Protein AF-A0A3B1A0M9-F1 (afdb_monomer)

Structure (mmCIF, N/CA/C/O backbone):
data_AF-A0A3B1A0M9-F1
#
_entry.id   AF-A0A3B1A0M9-F1
#
loop_
_atom_site.group_PDB
_atom_site.id
_atom_site.type_symbol
_atom_site.label_atom_id
_atom_site.label_alt_id
_atom_site.label_comp_id
_atom_site.label_asym_id
_atom_site.label_entity_id
_atom_site.label_seq_id
_atom_site.pdbx_PDB_ins_code
_atom_site.Cartn_x
_atom_site.Cartn_y
_atom_site.Cartn_z
_atom_site.occupancy
_atom_site.B_iso_or_equiv
_atom_site.auth_seq_id
_atom_site.auth_comp_id
_atom_site.auth_asym_id
_atom_site.auth_atom_id
_atom_site.pdbx_PDB_model_num
ATOM 1 N N . MET A 1 1 ? 58.267 12.397 -0.350 1.00 39.84 1 MET A N 1
ATOM 2 C CA . MET A 1 1 ? 59.331 11.452 0.033 1.00 39.84 1 MET A CA 1
ATOM 3 C C . MET A 1 1 ? 59.059 11.037 1.459 1.00 39.84 1 MET A C 1
ATOM 5 O O . MET A 1 1 ? 59.054 11.871 2.351 1.00 39.84 1 MET A O 1
ATOM 9 N N . ASP A 1 2 ? 58.687 9.774 1.583 1.00 40.41 2 ASP A N 1
ATOM 10 C CA . ASP A 1 2 ? 58.368 9.036 2.795 1.00 40.41 2 ASP A CA 1
ATOM 11 C C . ASP A 1 2 ? 59.663 8.649 3.533 1.00 40.41 2 ASP A C 1
ATOM 13 O O . ASP A 1 2 ? 60.697 8.478 2.884 1.00 40.41 2 ASP A O 1
ATOM 17 N N . THR A 1 3 ? 59.613 8.524 4.861 1.00 41.38 3 THR A N 1
ATOM 18 C CA . THR A 1 3 ? 60.294 7.464 5.635 1.00 41.38 3 THR A CA 1
ATOM 19 C C . THR A 1 3 ? 60.042 7.641 7.138 1.00 41.38 3 THR A C 1
ATOM 21 O O . THR A 1 3 ? 60.658 8.454 7.824 1.00 41.38 3 THR A O 1
ATOM 24 N N . GLN A 1 4 ? 59.155 6.798 7.667 1.00 45.78 4 GLN A N 1
ATOM 25 C CA . GLN A 1 4 ? 59.094 6.426 9.082 1.00 45.78 4 GLN A CA 1
ATOM 26 C C . GLN A 1 4 ? 60.351 5.668 9.525 1.00 45.78 4 GLN A C 1
ATOM 28 O O . GLN A 1 4 ? 60.873 4.892 8.727 1.00 45.78 4 GLN A O 1
ATOM 33 N N . ARG A 1 5 ? 60.709 5.718 10.823 1.00 42.09 5 ARG A N 1
ATOM 34 C CA . ARG A 1 5 ? 61.184 4.525 11.562 1.00 42.09 5 ARG A CA 1
ATOM 35 C C . ARG A 1 5 ? 60.763 4.521 13.036 1.00 42.09 5 ARG A C 1
ATOM 37 O O . ARG A 1 5 ? 61.104 5.400 13.819 1.00 42.09 5 ARG A O 1
ATOM 44 N N . ILE A 1 6 ? 60.037 3.458 13.367 1.00 42.12 6 ILE A N 1
ATOM 45 C CA . ILE A 1 6 ? 59.610 2.974 14.681 1.00 42.12 6 ILE A CA 1
ATOM 46 C C . ILE A 1 6 ? 60.769 2.179 15.301 1.00 42.12 6 ILE A C 1
ATOM 48 O O . ILE A 1 6 ? 61.313 1.304 14.635 1.00 42.12 6 ILE A O 1
ATOM 52 N N . ASN A 1 7 ? 61.087 2.401 16.581 1.00 42.03 7 ASN A N 1
ATOM 53 C CA . ASN A 1 7 ? 61.967 1.520 17.357 1.00 42.03 7 ASN A CA 1
ATOM 54 C C . ASN A 1 7 ? 61.219 0.953 18.576 1.00 42.03 7 ASN A C 1
ATOM 56 O O . ASN A 1 7 ? 60.963 1.654 19.551 1.00 42.03 7 ASN A O 1
ATOM 60 N N . LYS A 1 8 ? 60.913 -0.348 18.535 1.00 46.19 8 LYS A N 1
ATOM 61 C CA . LYS A 1 8 ? 60.728 -1.208 19.716 1.00 46.19 8 LYS A CA 1
ATOM 62 C C . LYS A 1 8 ? 61.671 -2.405 19.585 1.00 46.19 8 LYS A C 1
ATOM 64 O O . LYS A 1 8 ? 61.843 -2.906 18.476 1.00 46.19 8 LYS A O 1
ATOM 69 N N . PRO A 1 9 ? 62.139 -2.956 20.712 1.00 47.94 9 PRO A N 1
ATOM 70 C CA . PRO A 1 9 ? 62.160 -4.408 20.850 1.00 47.94 9 PRO A CA 1
ATOM 71 C C . PRO A 1 9 ? 61.520 -4.906 22.158 1.00 47.94 9 PRO A C 1
ATOM 73 O O . PRO A 1 9 ? 61.278 -4.165 23.107 1.00 47.94 9 PRO A O 1
ATOM 76 N N . LEU A 1 10 ? 61.182 -6.196 22.132 1.00 39.41 10 LEU A N 1
ATOM 77 C CA . LEU A 1 10 ? 60.268 -6.942 22.998 1.00 39.41 10 LEU A CA 1
ATOM 78 C C . LEU A 1 10 ? 60.958 -7.779 24.101 1.00 39.41 10 LEU A C 1
ATOM 80 O O . LEU A 1 10 ? 62.040 -8.308 23.890 1.00 39.41 10 LEU A O 1
ATOM 84 N N . LYS A 1 11 ? 60.149 -8.075 25.139 1.00 41.88 11 LYS A N 1
ATOM 85 C CA . LYS A 1 11 ? 60.000 -9.338 25.915 1.00 41.88 11 LYS A CA 1
ATOM 86 C C . LYS A 1 11 ? 61.043 -9.762 26.971 1.00 41.88 11 LYS A C 1
ATOM 88 O O . LYS A 1 11 ? 62.191 -10.046 26.670 1.00 41.88 11 LYS A O 1
ATOM 93 N N . GLY A 1 12 ? 60.521 -10.070 28.170 1.00 41.28 12 GLY A N 1
ATOM 94 C CA . GLY A 1 12 ? 61.124 -10.985 29.153 1.00 41.28 12 GLY A CA 1
ATOM 95 C C . GLY A 1 12 ? 60.330 -11.075 30.470 1.00 41.28 12 GLY A C 1
ATOM 96 O O . GLY A 1 12 ? 60.239 -10.109 31.208 1.00 41.28 12 GLY A O 1
ATOM 97 N N . ARG A 1 13 ? 59.726 -12.236 30.745 1.00 42.34 13 ARG A N 1
ATOM 98 C CA . ARG A 1 13 ? 58.816 -12.619 31.857 1.00 42.34 13 ARG A CA 1
ATOM 99 C C . ARG A 1 13 ? 59.615 -13.206 33.035 1.00 42.34 13 ARG A C 1
ATOM 101 O O . ARG A 1 13 ? 60.506 -13.965 32.698 1.00 42.34 13 ARG A O 1
ATOM 108 N N . LYS A 1 14 ? 59.246 -13.003 34.325 1.00 43.72 14 LYS A N 1
ATOM 109 C CA . LYS A 1 14 ? 59.148 -14.025 35.430 1.00 43.72 14 LYS A CA 1
ATOM 110 C C . LYS A 1 14 ? 58.528 -13.427 36.729 1.00 43.72 14 LYS A C 1
ATOM 112 O O . LYS A 1 14 ? 58.939 -12.362 37.153 1.00 43.72 14 LYS A O 1
ATOM 117 N N . ILE A 1 15 ? 57.370 -13.936 37.188 1.00 43.44 15 ILE A N 1
ATOM 118 C CA . ILE A 1 15 ? 57.081 -14.839 38.346 1.00 43.44 15 ILE A CA 1
ATOM 119 C C . ILE A 1 15 ? 56.925 -14.126 39.716 1.00 43.44 15 ILE A C 1
ATOM 121 O O . ILE A 1 15 ? 57.860 -13.530 40.232 1.00 43.44 15 ILE A O 1
ATOM 125 N N . LYS A 1 16 ? 55.720 -14.249 40.309 1.00 45.66 16 LYS A N 1
ATOM 126 C CA . LYS A 1 16 ? 55.336 -13.813 41.670 1.00 45.66 16 LYS A CA 1
ATOM 127 C C . LYS A 1 16 ? 56.058 -14.630 42.754 1.00 45.66 16 LYS A C 1
ATOM 129 O O . LYS A 1 16 ? 56.080 -15.853 42.667 1.00 45.66 16 LYS A O 1
ATOM 134 N N . LEU A 1 17 ? 56.498 -13.965 43.825 1.00 43.16 17 LEU A N 1
ATOM 135 C CA . LEU A 1 17 ? 56.884 -14.585 45.098 1.00 43.16 17 LEU A CA 1
ATOM 136 C C . LEU A 1 17 ? 55.985 -14.018 46.215 1.00 43.16 17 LEU A C 1
ATOM 138 O O . LEU A 1 17 ? 56.024 -12.821 46.492 1.00 43.16 17 LEU A O 1
ATOM 142 N N . MET A 1 18 ? 55.137 -14.857 46.816 1.00 45.62 18 MET A N 1
ATOM 143 C CA . MET A 1 18 ? 54.306 -14.503 47.978 1.00 45.62 18 MET A CA 1
ATOM 144 C C . MET A 1 18 ? 55.166 -14.430 49.250 1.00 45.62 18 MET A C 1
ATOM 146 O O . MET A 1 18 ? 56.006 -15.299 49.475 1.00 45.62 18 MET A O 1
ATOM 150 N N . LYS A 1 19 ? 54.920 -13.431 50.108 1.00 44.34 19 LYS A N 1
ATOM 151 C CA . LYS A 1 19 ? 55.386 -13.383 51.508 1.00 44.34 19 LYS A CA 1
ATOM 152 C C . LYS A 1 19 ? 54.171 -13.321 52.458 1.00 44.34 19 LYS A C 1
ATOM 154 O O . LYS A 1 19 ? 53.143 -12.783 52.051 1.00 44.34 19 LYS A O 1
ATOM 159 N N . PRO A 1 20 ? 54.258 -13.907 53.669 1.00 45.38 20 PRO A N 1
ATOM 160 C CA . PRO A 1 20 ? 53.099 -14.293 54.476 1.00 45.38 20 PRO A CA 1
ATOM 161 C C . PRO A 1 20 ? 52.553 -13.184 55.393 1.00 45.38 20 PRO A C 1
ATOM 163 O O . PRO A 1 20 ? 53.234 -12.217 55.722 1.00 45.38 20 PRO A O 1
ATOM 166 N N . LEU A 1 21 ? 51.306 -13.403 55.817 1.00 48.97 21 LEU A N 1
ATOM 167 C CA . LEU A 1 21 ? 50.444 -12.612 56.702 1.00 48.97 21 LEU A CA 1
ATOM 168 C C . LEU A 1 21 ? 50.944 -12.592 58.169 1.00 48.97 21 LEU A C 1
ATOM 170 O O . LEU A 1 21 ? 51.160 -13.665 58.731 1.00 48.97 21 LEU A O 1
ATOM 174 N N . ARG A 1 22 ? 51.062 -11.412 58.807 1.00 49.47 22 ARG A N 1
ATOM 175 C CA . ARG A 1 22 ? 51.160 -11.194 60.280 1.00 49.47 22 ARG A CA 1
ATOM 176 C C . ARG A 1 22 ? 50.592 -9.794 60.613 1.00 49.47 22 ARG A C 1
ATOM 178 O O . ARG A 1 22 ? 51.127 -8.812 60.120 1.00 49.47 22 ARG A O 1
ATOM 185 N N . SER A 1 23 ? 49.335 -9.688 61.063 1.00 42.22 23 SER A N 1
ATOM 186 C CA . SER A 1 23 ? 48.815 -9.594 62.453 1.00 42.22 23 SER A CA 1
ATOM 187 C C . SER A 1 23 ? 48.724 -8.159 63.026 1.00 42.22 23 SER A C 1
ATOM 189 O O . SER A 1 23 ? 49.743 -7.575 63.382 1.00 42.22 23 SER A O 1
ATOM 191 N N . LEU A 1 24 ? 47.478 -7.652 63.141 1.00 40.47 24 LEU A N 1
ATOM 192 C CA . LEU A 1 24 ? 46.978 -6.600 64.066 1.00 40.47 24 LEU A CA 1
ATOM 193 C C . LEU A 1 24 ? 47.636 -6.710 65.463 1.00 40.47 24 LEU A C 1
ATOM 195 O O . LEU A 1 24 ? 47.891 -7.854 65.846 1.00 40.47 24 LEU A O 1
ATOM 199 N N . PRO A 1 25 ? 47.804 -5.646 66.292 1.00 42.03 25 PRO A N 1
ATOM 200 C CA . PRO A 1 25 ? 46.995 -4.413 66.388 1.00 42.03 25 PRO A CA 1
ATOM 201 C C . PRO A 1 25 ? 47.832 -3.132 66.687 1.00 42.03 25 PRO A C 1
ATOM 203 O O . PRO A 1 25 ? 49.051 -3.190 66.688 1.00 42.03 25 PRO A O 1
ATOM 206 N N . GLN A 1 26 ? 47.162 -2.012 67.010 1.00 45.84 26 GLN A N 1
ATOM 207 C CA . GLN A 1 26 ? 47.662 -0.733 67.584 1.00 45.84 26 GLN A CA 1
ATOM 208 C C . GLN A 1 26 ? 47.511 0.493 66.673 1.00 45.84 26 GLN A C 1
ATOM 210 O O . GLN A 1 26 ? 48.478 1.114 66.259 1.00 45.84 26 GLN A O 1
ATOM 215 N N . PHE A 1 27 ? 46.263 0.895 66.440 1.00 38.09 27 PHE A N 1
ATOM 216 C CA . PHE A 1 27 ? 45.901 2.308 66.283 1.00 38.09 27 PHE A CA 1
ATOM 217 C C . PHE A 1 27 ? 44.457 2.453 66.775 1.00 38.09 27 PHE A C 1
ATOM 219 O O . PHE A 1 27 ? 43.506 2.445 66.003 1.00 38.09 27 PHE A O 1
ATOM 226 N N . LEU A 1 28 ? 44.283 2.440 68.099 1.00 38.34 28 LEU A N 1
ATOM 227 C CA . LEU A 1 28 ? 42.969 2.514 68.738 1.00 38.34 28 LEU A CA 1
ATOM 228 C C . LEU A 1 28 ? 43.023 3.372 70.002 1.00 38.34 28 LEU A C 1
ATOM 230 O O . LEU A 1 28 ? 42.720 2.891 71.079 1.00 38.34 28 LEU A O 1
ATOM 234 N N . THR A 1 29 ? 43.417 4.637 69.878 1.00 43.91 29 THR A N 1
ATOM 235 C CA . THR A 1 29 ? 43.184 5.661 70.913 1.00 43.91 29 THR A CA 1
ATOM 236 C C . THR A 1 29 ? 43.268 7.038 70.263 1.00 43.91 29 THR A C 1
ATOM 238 O O . THR A 1 29 ? 44.347 7.614 70.149 1.00 43.91 29 THR A O 1
ATOM 241 N N . GLY A 1 30 ? 42.138 7.547 69.778 1.00 39.53 30 GLY A N 1
ATOM 242 C CA . GLY A 1 30 ? 42.087 8.883 69.180 1.00 39.53 30 GLY A CA 1
ATOM 243 C C . GLY A 1 30 ? 40.851 9.155 68.333 1.00 39.53 30 GLY A C 1
ATOM 244 O O . GLY A 1 30 ? 40.957 9.844 67.329 1.00 39.53 30 GLY A O 1
ATOM 245 N N . PHE A 1 31 ? 39.694 8.582 68.674 1.00 44.66 31 PHE A N 1
ATOM 246 C CA . PHE A 1 31 ? 38.436 8.941 68.018 1.00 44.66 31 PHE A CA 1
ATOM 247 C C . PHE A 1 31 ? 37.254 8.712 68.961 1.00 44.66 31 PHE A C 1
ATOM 249 O O . PHE A 1 31 ? 36.471 7.781 68.814 1.00 44.66 31 PHE A O 1
ATOM 256 N N . ALA A 1 32 ? 37.169 9.544 69.994 1.00 39.78 32 ALA A N 1
ATOM 257 C CA . ALA A 1 32 ? 35.980 9.646 70.824 1.00 39.78 32 ALA A CA 1
ATOM 258 C C . ALA A 1 32 ? 35.872 11.075 71.353 1.00 39.78 32 ALA A C 1
ATOM 260 O O . ALA A 1 32 ? 36.369 11.361 72.435 1.00 39.78 32 ALA A O 1
ATOM 261 N N . PHE A 1 33 ? 35.248 11.969 70.580 1.00 40.59 33 PHE A N 1
ATOM 262 C CA . PHE A 1 33 ? 34.427 13.044 71.139 1.00 40.59 33 PHE A CA 1
ATOM 263 C C . PHE A 1 33 ? 33.515 13.654 70.057 1.00 40.59 33 PHE A C 1
ATOM 265 O O . PHE A 1 33 ? 33.994 14.158 69.047 1.00 40.59 33 PHE A O 1
ATOM 272 N N . ALA A 1 34 ? 32.204 13.601 70.316 1.00 44.84 34 ALA A N 1
ATOM 273 C CA . ALA A 1 34 ? 31.115 14.347 69.675 1.00 44.84 34 ALA A CA 1
ATOM 274 C C . ALA A 1 34 ? 30.762 14.040 68.199 1.00 44.84 34 ALA A C 1
ATOM 276 O O . ALA A 1 34 ? 30.876 14.896 67.326 1.00 44.84 34 ALA A O 1
ATOM 277 N N . VAL A 1 35 ? 30.175 12.863 67.936 1.00 46.56 35 VAL A N 1
ATOM 278 C CA . VAL A 1 35 ? 29.178 12.749 66.853 1.00 46.56 35 VAL A CA 1
ATOM 279 C C . VAL A 1 35 ? 27.885 13.360 67.387 1.00 46.56 35 VAL A C 1
ATOM 281 O O . VAL A 1 35 ? 27.137 12.727 68.131 1.00 46.56 35 VAL A O 1
ATOM 284 N N . SER A 1 36 ? 27.661 14.632 67.073 1.00 50.16 36 SER A N 1
ATOM 285 C CA . SER A 1 36 ? 26.367 15.277 67.240 1.00 50.16 36 SER A CA 1
ATOM 286 C C . SER A 1 36 ? 25.335 14.521 66.400 1.00 50.16 36 SER A C 1
ATOM 288 O O . SER A 1 36 ? 25.430 14.448 65.177 1.00 50.16 36 SER A O 1
ATOM 290 N N . PHE A 1 37 ? 24.341 13.941 67.074 1.00 49.94 37 PHE A N 1
ATOM 291 C CA . PHE A 1 37 ? 23.105 13.467 66.459 1.00 49.94 37 PHE A CA 1
ATOM 292 C C . PHE A 1 37 ? 22.345 14.682 65.910 1.00 49.94 37 PHE A C 1
ATOM 294 O O . PHE A 1 37 ? 21.469 15.241 66.565 1.00 49.94 37 PHE A O 1
ATOM 301 N N . TRP A 1 38 ? 22.708 15.117 64.707 1.00 45.16 38 TRP A N 1
ATOM 302 C CA . TRP A 1 38 ? 21.814 15.905 63.874 1.00 45.16 38 TRP A CA 1
ATOM 303 C C . TRP A 1 38 ? 20.845 14.903 63.245 1.00 45.16 38 TRP A C 1
ATOM 305 O O . TRP A 1 38 ? 21.305 14.014 62.522 1.00 45.16 38 TRP A O 1
ATOM 315 N N . PRO A 1 39 ? 19.529 14.958 63.509 1.00 51.66 39 PRO A N 1
ATOM 316 C CA . PRO A 1 39 ? 18.613 14.167 62.712 1.00 51.66 39 PRO A CA 1
ATOM 317 C C . PRO A 1 39 ? 18.746 14.670 61.275 1.00 51.66 39 PRO A C 1
ATOM 319 O O . PRO A 1 39 ? 18.489 15.842 60.992 1.00 51.66 39 PRO A O 1
ATOM 322 N N . ALA A 1 40 ? 19.195 13.799 60.373 1.00 54.31 40 ALA A N 1
ATOM 323 C CA . ALA A 1 40 ? 19.023 14.031 58.953 1.00 54.31 40 ALA A CA 1
ATOM 324 C C . ALA A 1 40 ? 17.514 14.175 58.732 1.00 54.31 40 ALA A C 1
ATOM 326 O O . ALA A 1 40 ? 16.763 13.215 58.905 1.00 54.31 40 ALA A O 1
ATOM 327 N N . ALA A 1 41 ? 17.056 15.388 58.431 1.00 55.94 41 ALA A N 1
ATOM 328 C CA . ALA A 1 41 ? 15.710 15.580 57.934 1.00 55.94 41 ALA A CA 1
ATOM 329 C C . ALA A 1 41 ? 15.653 14.858 56.586 1.00 55.94 41 ALA A C 1
ATOM 331 O O . ALA A 1 41 ? 16.164 15.351 55.582 1.00 55.94 41 ALA A O 1
ATOM 332 N N . PHE A 1 42 ? 15.099 13.648 56.575 1.00 55.03 42 PHE A N 1
ATOM 333 C CA . PHE A 1 42 ? 14.686 13.023 55.333 1.00 55.03 42 PHE A CA 1
ATOM 334 C C . PHE A 1 42 ? 13.642 13.957 54.725 1.00 55.03 42 PHE A C 1
ATOM 336 O O . PHE A 1 42 ? 12.590 14.182 55.324 1.00 55.03 42 PHE A O 1
ATOM 343 N N . ALA A 1 43 ? 13.942 14.542 53.566 1.00 60.66 43 ALA A N 1
ATOM 344 C CA . ALA A 1 43 ? 12.889 15.121 52.750 1.00 60.66 43 ALA A CA 1
ATOM 345 C C . ALA A 1 43 ? 11.856 14.013 52.513 1.00 60.66 43 ALA A C 1
ATOM 347 O O . ALA A 1 43 ? 12.228 12.895 52.139 1.00 60.66 43 ALA A O 1
ATOM 348 N N . ALA A 1 44 ? 10.583 14.296 52.793 1.00 64.06 44 ALA A N 1
ATOM 349 C CA . ALA A 1 44 ? 9.513 13.379 52.435 1.00 64.06 44 ALA A CA 1
ATOM 350 C C . ALA A 1 44 ? 9.635 13.051 50.932 1.00 64.06 44 ALA A C 1
ATOM 352 O O . ALA A 1 44 ? 9.986 13.943 50.152 1.00 64.06 44 ALA A O 1
ATOM 353 N N . PRO A 1 45 ? 9.412 11.795 50.508 1.00 61.91 45 PRO A N 1
ATOM 354 C CA . PRO A 1 45 ? 9.429 11.471 49.090 1.00 61.91 45 PRO A CA 1
ATOM 355 C C . PRO A 1 45 ? 8.371 12.323 48.391 1.00 61.91 45 PRO A C 1
ATOM 357 O O . PRO A 1 45 ? 7.236 12.383 48.864 1.00 61.91 45 PRO A O 1
ATOM 360 N N . ALA A 1 46 ? 8.744 12.974 47.286 1.00 59.94 46 ALA A N 1
ATOM 361 C CA . ALA A 1 46 ? 7.774 13.675 46.459 1.00 59.94 46 ALA A CA 1
ATOM 362 C C . ALA A 1 46 ? 6.698 12.668 46.044 1.00 59.94 46 ALA A C 1
ATOM 364 O O . ALA A 1 46 ? 6.992 11.625 45.451 1.00 59.94 46 ALA A O 1
ATOM 365 N N . THR A 1 47 ? 5.463 12.947 46.426 1.00 59.75 47 THR A N 1
ATOM 366 C CA . THR A 1 47 ? 4.320 12.112 46.078 1.00 59.75 47 THR A CA 1
ATOM 367 C C . THR A 1 47 ? 3.737 12.608 44.764 1.00 59.75 47 THR A C 1
ATOM 369 O O . THR A 1 47 ? 3.953 13.746 44.353 1.00 59.75 47 THR A O 1
ATOM 372 N N . THR A 1 48 ? 2.954 11.780 44.078 1.00 57.34 48 THR A N 1
ATOM 373 C CA . THR A 1 48 ? 2.231 12.204 42.869 1.00 57.34 48 THR A CA 1
ATOM 374 C C . THR A 1 48 ? 1.312 13.410 43.107 1.00 57.34 48 THR A C 1
ATOM 376 O O . THR A 1 48 ? 0.950 14.065 42.135 1.00 57.34 48 THR A O 1
ATOM 379 N N . ALA A 1 49 ? 0.979 13.739 44.364 1.00 60.19 49 ALA A N 1
ATOM 380 C CA . ALA A 1 49 ? 0.256 14.951 44.747 1.00 60.19 49 ALA A CA 1
ATOM 381 C C . ALA A 1 49 ? 1.092 16.240 44.597 1.00 60.19 49 ALA A C 1
ATOM 383 O O . ALA A 1 49 ? 0.525 17.290 44.312 1.00 60.19 49 ALA A O 1
ATOM 384 N N . ASP A 1 50 ? 2.425 16.164 44.692 1.00 57.62 50 ASP A N 1
ATOM 385 C CA . ASP A 1 50 ? 3.324 17.327 44.586 1.00 57.62 50 ASP A CA 1
ATOM 386 C C . ASP A 1 50 ? 3.509 17.815 43.132 1.00 57.62 50 ASP A C 1
ATOM 388 O O . ASP A 1 50 ? 4.081 18.878 42.892 1.00 57.62 50 ASP A O 1
ATOM 392 N N . TYR A 1 51 ? 2.995 17.057 42.152 1.00 52.03 51 TYR A N 1
ATOM 393 C CA . TYR A 1 51 ? 3.066 17.360 40.716 1.00 52.03 51 TYR A CA 1
ATOM 394 C C . TYR A 1 51 ? 1.695 17.529 40.046 1.00 52.03 51 TYR A C 1
ATOM 396 O O . TYR A 1 51 ? 1.616 17.615 38.818 1.00 52.03 51 TYR A O 1
ATOM 404 N N . GLN A 1 52 ? 0.601 17.602 40.810 1.00 59.19 52 GLN A N 1
ATOM 405 C CA . GLN A 1 52 ? -0.709 17.890 40.228 1.00 59.19 52 GLN A CA 1
ATOM 406 C C . GLN A 1 52 ? -0.904 19.396 40.071 1.00 59.19 52 GLN A C 1
ATOM 408 O O . GLN A 1 52 ? -1.468 20.075 40.923 1.00 59.19 52 GLN A O 1
ATOM 413 N N . ALA A 1 53 ? -0.476 19.924 38.925 1.00 63.19 53 ALA A N 1
ATOM 414 C CA . ALA A 1 53 ? -0.929 21.221 38.437 1.00 63.19 53 ALA A CA 1
ATOM 415 C C . ALA A 1 53 ? -2.387 21.111 37.943 1.00 63.19 53 ALA A C 1
ATOM 417 O O . ALA A 1 53 ? -2.664 21.254 36.754 1.00 63.19 53 ALA A O 1
ATOM 418 N N . VAL A 1 54 ? -3.324 20.807 38.846 1.00 59.84 54 VAL A N 1
ATOM 419 C CA . VAL A 1 54 ? -4.763 20.845 38.562 1.00 59.84 54 VAL A CA 1
ATOM 420 C C . VAL A 1 54 ? -5.350 22.036 39.323 1.00 59.84 54 VAL A C 1
ATOM 422 O O . VAL A 1 54 ? -5.312 22.050 40.553 1.00 59.84 54 VAL A O 1
ATOM 425 N N . PRO A 1 55 ? -5.846 23.075 38.626 1.00 66.06 55 PRO A N 1
ATOM 426 C CA . PRO A 1 55 ? -6.437 24.239 39.272 1.00 66.06 55 PRO A CA 1
ATOM 427 C C . PRO A 1 55 ? -7.621 23.837 40.171 1.00 66.06 55 PRO A C 1
ATOM 429 O O . PRO A 1 55 ? -8.471 23.065 39.725 1.00 66.06 55 PRO A O 1
ATOM 432 N N . PRO A 1 56 ? -7.752 24.408 41.383 1.00 59.44 56 PRO A N 1
ATOM 433 C CA . PRO A 1 56 ? -8.732 24.002 42.405 1.00 59.44 56 PRO A CA 1
ATOM 434 C C . PRO A 1 56 ? -10.209 24.282 42.055 1.00 59.44 56 PRO A C 1
ATOM 436 O O . PRO 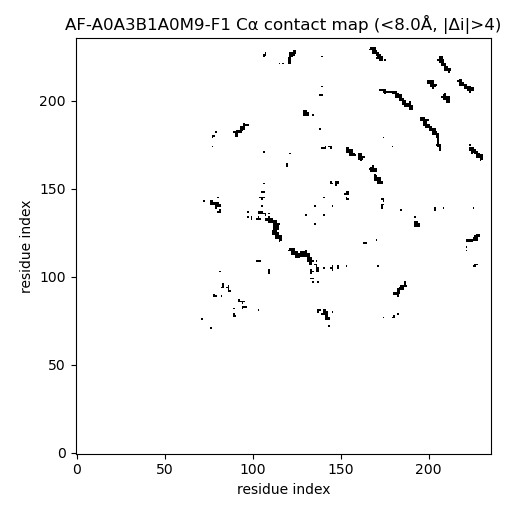A 1 56 ? -11.088 24.094 42.891 1.00 59.44 56 PRO A O 1
ATOM 439 N N . PHE A 1 57 ? -10.498 24.735 40.831 1.00 64.12 57 PHE A N 1
ATOM 440 C CA . PHE A 1 57 ? -11.851 24.979 40.309 1.00 64.12 57 PHE A CA 1
ATOM 441 C C . PHE A 1 57 ? -12.291 23.930 39.287 1.00 64.12 57 PHE A C 1
ATOM 443 O O . PHE A 1 57 ? -13.446 23.934 38.863 1.00 64.12 57 PHE A O 1
ATOM 450 N N . VAL A 1 58 ? -11.385 23.043 38.870 1.00 60.44 58 VAL A N 1
ATOM 451 C CA . VAL A 1 58 ? -11.785 21.845 38.145 1.00 60.44 58 VAL A CA 1
ATOM 452 C C . VAL A 1 58 ? -12.375 20.928 39.206 1.00 60.44 58 VAL A C 1
ATOM 454 O O . VAL A 1 58 ? -11.644 20.220 39.894 1.00 60.44 58 VAL A O 1
ATOM 457 N N . ALA A 1 59 ? -13.696 21.000 39.396 1.00 59.91 59 ALA A N 1
ATOM 458 C CA . ALA A 1 59 ? -14.429 19.921 40.045 1.00 59.91 59 ALA A CA 1
ATOM 459 C C . ALA A 1 59 ? -13.892 18.608 39.467 1.00 59.91 59 ALA A C 1
ATOM 461 O O . ALA A 1 59 ? -13.706 18.541 38.249 1.00 59.91 59 ALA A O 1
ATOM 462 N N . GLU A 1 60 ? -13.589 17.612 40.308 1.00 58.25 60 GLU A N 1
ATOM 463 C CA . GLU A 1 60 ? -13.270 16.259 39.841 1.00 58.25 60 GLU A CA 1
ATOM 464 C C . GLU A 1 60 ? -14.243 15.950 38.707 1.00 58.25 60 GLU A C 1
ATOM 466 O O . GLU A 1 60 ? -15.452 15.966 38.944 1.00 58.25 60 GLU A O 1
ATOM 471 N N . ASN A 1 61 ? -13.745 15.854 37.468 1.00 56.78 61 ASN A N 1
ATOM 472 C CA . ASN A 1 61 ? -14.576 15.798 36.269 1.00 56.78 61 ASN A CA 1
ATOM 473 C C . ASN A 1 61 ? -15.403 14.503 36.311 1.00 56.78 61 ASN A C 1
ATOM 475 O O . ASN A 1 61 ? -15.055 13.503 35.691 1.00 56.78 61 ASN A O 1
ATOM 479 N N . SER A 1 62 ? -16.501 14.512 37.062 1.00 57.75 62 SER A N 1
ATOM 480 C CA . SER A 1 62 ? -17.478 13.441 37.157 1.00 57.75 62 SER A CA 1
ATOM 481 C C . SER A 1 62 ? -18.518 13.696 36.077 1.00 57.75 62 SER A C 1
ATOM 483 O O . SER A 1 62 ? -19.651 14.111 36.308 1.00 57.75 62 SER A O 1
ATOM 485 N N . GLY A 1 63 ? -18.061 13.527 34.843 1.00 66.94 63 GLY A N 1
ATOM 486 C CA . GLY A 1 63 ? -18.860 13.575 33.633 1.00 66.94 63 GLY A CA 1
ATOM 487 C C . GLY A 1 63 ? -18.245 12.612 32.632 1.00 66.94 63 GLY A C 1
ATOM 488 O O . GLY A 1 63 ? -17.024 12.558 32.491 1.00 66.94 63 GLY A O 1
ATOM 489 N N . LYS A 1 64 ? -19.074 11.813 31.950 1.00 74.69 64 LYS A N 1
ATOM 490 C CA . LYS A 1 64 ? -18.583 10.950 30.869 1.00 74.69 64 LYS A CA 1
ATOM 491 C C . LYS A 1 64 ? -17.907 11.844 29.817 1.00 74.69 64 LYS A C 1
ATOM 493 O O . LYS A 1 64 ? -18.531 12.823 29.401 1.00 74.69 64 LYS A O 1
ATOM 498 N N . PRO A 1 65 ? -16.667 11.552 29.392 1.00 76.06 65 PRO A N 1
ATOM 499 C CA . PRO A 1 65 ? -16.028 12.330 28.342 1.00 76.06 65 PRO A CA 1
ATOM 500 C C . PRO A 1 65 ? -16.834 12.195 27.045 1.00 76.06 65 PRO A C 1
ATOM 502 O O . PRO A 1 65 ? -17.172 11.087 26.632 1.00 76.06 65 PRO A O 1
ATOM 505 N N . ASN A 1 66 ? -17.127 13.323 26.399 1.00 82.50 66 ASN A N 1
ATOM 506 C CA . ASN A 1 66 ? -17.725 13.360 25.067 1.00 82.50 66 ASN A CA 1
ATOM 507 C C . ASN A 1 66 ? -16.620 13.635 24.047 1.00 82.50 66 ASN A C 1
ATOM 509 O O . ASN A 1 66 ? -15.998 14.696 24.078 1.00 82.50 66 ASN A O 1
ATOM 513 N N . VAL A 1 67 ? -16.381 12.685 23.143 1.00 85.44 67 VAL A N 1
ATOM 514 C CA . VAL A 1 67 ? -15.396 12.820 22.063 1.00 85.44 67 VAL A CA 1
ATOM 515 C C . VAL A 1 67 ? -16.139 12.994 20.743 1.00 85.44 67 VAL A C 1
ATOM 517 O O . VAL A 1 67 ? -16.963 12.159 20.380 1.00 85.44 67 VAL A O 1
ATOM 520 N N . ILE A 1 68 ? -15.837 14.072 20.018 1.00 90.69 68 ILE A N 1
ATOM 521 C CA . ILE A 1 68 ? -16.284 14.283 18.637 1.00 90.69 68 ILE A CA 1
ATOM 522 C C . ILE A 1 68 ? -15.054 14.202 17.740 1.00 90.69 68 ILE A C 1
ATOM 524 O O . ILE A 1 68 ? -14.070 14.903 17.967 1.00 90.69 68 ILE A O 1
ATOM 528 N N . ILE A 1 69 ? -15.127 13.357 16.715 1.00 89.06 69 ILE A N 1
ATOM 529 C CA . ILE A 1 69 ? -14.091 13.231 15.690 1.00 89.06 69 ILE A CA 1
ATOM 530 C C . ILE A 1 69 ? -14.613 13.906 14.423 1.00 89.06 69 ILE A C 1
ATOM 532 O O . ILE A 1 69 ? -15.610 13.470 13.850 1.00 89.06 69 ILE A O 1
ATOM 536 N N . ALA A 1 70 ? -13.936 14.968 13.990 1.00 91.56 70 ALA A N 1
ATOM 537 C CA . ALA A 1 70 ? -14.137 15.569 12.677 1.00 91.56 70 ALA A CA 1
ATOM 538 C C . ALA A 1 70 ? -13.046 15.055 11.730 1.00 91.56 70 ALA A C 1
ATOM 540 O O . ALA A 1 70 ? -11.862 15.123 12.060 1.00 91.56 70 ALA A O 1
ATOM 541 N N . LEU A 1 71 ? -13.441 14.525 10.572 1.00 90.25 71 LEU A N 1
ATOM 542 C CA . LEU A 1 71 ? -12.543 13.872 9.623 1.00 90.25 71 LEU A CA 1
ATOM 543 C C . LEU A 1 71 ? -12.715 14.468 8.226 1.00 90.25 71 LEU A C 1
ATOM 545 O O . LEU A 1 71 ? -13.841 14.647 7.761 1.00 90.25 71 LEU A O 1
ATOM 549 N N . ASP A 1 72 ? -11.595 14.761 7.563 1.00 90.25 72 ASP A N 1
ATOM 550 C CA . ASP A 1 72 ? -11.604 15.170 6.161 1.00 90.25 72 ASP A CA 1
ATOM 551 C C . ASP A 1 72 ? -11.917 13.967 5.259 1.00 90.25 72 ASP A C 1
ATOM 553 O O . ASP A 1 72 ? -11.314 12.905 5.392 1.00 90.25 72 ASP A O 1
ATOM 557 N N . ILE A 1 73 ? -12.851 14.150 4.328 1.00 87.56 73 ILE A N 1
ATOM 558 C CA . ILE A 1 73 ? -13.245 13.169 3.304 1.00 87.56 73 ILE A CA 1
ATOM 559 C C . ILE A 1 73 ? -13.019 13.704 1.882 1.00 87.56 73 ILE A C 1
ATOM 561 O O . ILE A 1 73 ? -13.554 13.167 0.910 1.00 87.56 73 ILE A O 1
ATOM 565 N N . SER A 1 74 ? -12.261 14.796 1.747 1.00 89.06 74 SER A N 1
ATOM 566 C CA . SER A 1 74 ? -11.946 15.414 0.463 1.00 89.06 74 SER A CA 1
ATOM 567 C C . SER A 1 74 ? -11.118 14.493 -0.439 1.00 89.06 74 SER A C 1
ATOM 569 O O . SER A 1 74 ? -10.495 13.524 -0.001 1.00 89.06 74 SER A O 1
ATOM 571 N N . GLY A 1 75 ? -11.035 14.834 -1.730 1.00 85.50 75 GLY A N 1
ATOM 572 C CA . GLY A 1 75 ? -10.216 14.086 -2.690 1.00 85.50 75 GLY A CA 1
ATOM 573 C C . GLY A 1 75 ? -8.739 13.969 -2.287 1.00 85.50 75 GLY A C 1
ATOM 574 O O . GLY A 1 75 ? -8.086 13.004 -2.666 1.00 85.50 75 GLY A O 1
ATOM 575 N N . SER A 1 76 ? -8.210 14.885 -1.470 1.00 86.56 76 SER A N 1
ATOM 576 C CA . SER A 1 76 ? -6.821 14.803 -1.001 1.00 86.56 76 SER A CA 1
ATOM 577 C C . SER A 1 76 ? -6.548 13.569 -0.128 1.00 86.56 76 SER A C 1
ATOM 579 O O . SER A 1 76 ? -5.419 13.080 -0.087 1.00 86.56 76 SER A O 1
ATOM 581 N N . MET A 1 77 ? -7.583 13.009 0.507 1.00 89.50 77 MET A N 1
ATOM 582 C CA . MET A 1 77 ? -7.496 11.779 1.298 1.00 89.50 77 MET A CA 1
ATOM 583 C C . MET A 1 77 ? -7.397 10.514 0.439 1.00 89.50 77 MET A C 1
ATOM 585 O O . MET A 1 77 ? -6.949 9.473 0.919 1.00 89.50 77 MET A O 1
ATOM 589 N N . LYS A 1 78 ? -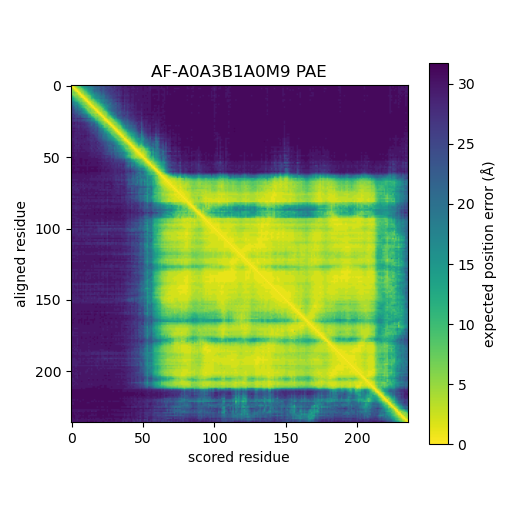7.742 10.617 -0.847 1.00 86.62 78 LYS A N 1
ATOM 590 C CA . LYS A 1 78 ? -7.558 9.558 -1.846 1.00 86.62 78 LYS A CA 1
ATOM 591 C C . LYS A 1 78 ? -6.136 9.518 -2.424 1.00 86.62 78 LYS A C 1
ATOM 593 O O . LYS A 1 78 ? -5.816 8.647 -3.223 1.00 86.62 78 LYS A O 1
ATOM 598 N N . ALA A 1 79 ? -5.275 10.462 -2.042 1.00 86.25 79 ALA A N 1
ATOM 599 C CA . ALA A 1 79 ? -3.873 10.456 -2.439 1.00 86.25 79 ALA A CA 1
ATOM 600 C C . ALA A 1 79 ? -3.104 9.300 -1.781 1.00 86.25 79 ALA A C 1
ATOM 602 O O . ALA A 1 79 ? -3.456 8.835 -0.690 1.00 86.25 79 ALA A O 1
ATOM 603 N N . VAL A 1 80 ? -1.992 8.916 -2.408 1.00 88.44 80 VAL A N 1
ATOM 604 C CA . VAL A 1 80 ? -1.013 7.985 -1.834 1.00 88.44 80 VAL A CA 1
ATOM 605 C C . VAL A 1 80 ? -0.574 8.431 -0.429 1.00 88.44 80 VAL A C 1
ATOM 607 O O . VAL A 1 80 ? -0.326 9.619 -0.183 1.00 88.44 80 VAL A O 1
ATOM 610 N N . ALA A 1 81 ? -0.497 7.484 0.511 1.00 91.38 81 ALA A N 1
ATOM 611 C CA . ALA A 1 81 ? -0.051 7.750 1.881 1.00 91.38 81 ALA A CA 1
ATOM 612 C C . ALA A 1 81 ? 1.444 8.090 1.917 1.00 91.38 81 ALA A C 1
ATOM 614 O O . ALA A 1 81 ? 1.857 9.076 2.528 1.00 91.38 81 ALA A O 1
ATOM 615 N N . TYR A 1 82 ? 2.239 7.301 1.195 1.00 91.75 82 TYR A N 1
ATOM 616 C CA . TYR A 1 82 ? 3.691 7.416 1.130 1.00 91.75 82 TYR A CA 1
ATOM 617 C C . TYR A 1 82 ? 4.113 8.025 -0.194 1.00 91.75 82 TYR A C 1
ATOM 619 O O . TYR A 1 82 ? 4.266 7.335 -1.203 1.00 91.75 82 TYR A O 1
ATOM 627 N N . ARG A 1 83 ? 4.222 9.350 -0.193 1.00 85.81 83 ARG A N 1
ATOM 628 C CA . ARG A 1 83 ? 4.513 10.141 -1.381 1.00 85.81 83 ARG A CA 1
ATOM 629 C C . ARG A 1 83 ? 6.007 10.447 -1.466 1.00 85.81 83 ARG A C 1
ATOM 631 O O . ARG A 1 83 ? 6.534 11.115 -0.581 1.00 85.81 83 ARG A O 1
ATOM 638 N N . ASP A 1 84 ? 6.607 10.109 -2.600 1.00 85.00 84 ASP A N 1
ATOM 639 C CA . ASP A 1 84 ? 7.869 10.708 -3.029 1.00 85.00 84 ASP A CA 1
ATOM 640 C C . ASP A 1 84 ? 7.677 12.200 -3.360 1.00 85.00 84 ASP A C 1
ATOM 642 O O . ASP A 1 84 ? 6.798 12.590 -4.143 1.00 85.00 84 ASP A O 1
ATOM 646 N N . THR A 1 85 ? 8.512 13.053 -2.771 1.00 75.75 85 THR A N 1
ATOM 647 C CA . THR A 1 85 ? 8.544 14.484 -3.085 1.00 75.75 85 THR A CA 1
ATOM 648 C C . THR A 1 85 ? 9.006 14.758 -4.519 1.00 75.75 85 THR A C 1
ATOM 650 O O . THR A 1 85 ? 8.583 15.762 -5.091 1.00 75.75 85 THR A O 1
ATOM 653 N N . GLY A 1 86 ? 9.820 13.871 -5.107 1.00 74.44 86 GLY A N 1
ATOM 654 C CA . GLY A 1 86 ? 10.348 13.970 -6.472 1.00 74.44 86 GLY A CA 1
ATOM 655 C C . GLY A 1 86 ? 9.324 13.684 -7.576 1.00 74.44 86 GLY A C 1
ATOM 656 O O . GLY A 1 86 ? 9.381 14.307 -8.633 1.00 74.44 86 GLY A O 1
ATOM 657 N N . ALA A 1 87 ? 8.322 12.843 -7.311 1.00 74.81 87 ALA A N 1
ATOM 658 C CA . ALA A 1 87 ? 7.310 12.394 -8.276 1.00 74.81 87 ALA A CA 1
ATOM 659 C C . ALA A 1 87 ? 6.429 13.495 -8.914 1.00 74.81 87 ALA A C 1
ATOM 661 O O . ALA A 1 87 ? 5.684 13.227 -9.859 1.00 74.81 87 ALA A O 1
ATOM 662 N N . GLY A 1 88 ? 6.463 14.731 -8.398 1.00 65.81 88 GLY A N 1
ATOM 663 C CA . GLY A 1 88 ? 5.775 15.904 -8.961 1.00 65.81 88 GLY A CA 1
ATOM 664 C C . GLY A 1 88 ? 4.249 15.924 -8.780 1.00 65.81 88 GLY A C 1
ATOM 665 O O . GLY A 1 88 ? 3.713 16.875 -8.212 1.00 65.81 88 GLY A O 1
ATOM 666 N N . SER A 1 89 ? 3.544 14.868 -9.192 1.00 71.06 89 SER A N 1
ATOM 667 C CA . SER A 1 89 ? 2.089 14.713 -9.070 1.00 71.06 89 SER A CA 1
ATOM 668 C C . SER A 1 89 ? 1.725 13.628 -8.061 1.00 71.06 89 SER A C 1
ATOM 670 O O . SER A 1 89 ? 2.310 12.553 -8.046 1.00 71.06 89 SER A O 1
ATOM 672 N N . TRP A 1 90 ? 0.715 13.897 -7.240 1.00 66.12 90 TRP A N 1
ATOM 673 C CA . TRP A 1 90 ? 0.167 12.946 -6.270 1.00 66.12 90 TRP A CA 1
ATOM 674 C C . TRP A 1 90 ? -0.960 12.071 -6.852 1.00 66.12 90 TRP A C 1
ATOM 676 O O . TRP A 1 90 ? -1.386 11.127 -6.192 1.00 66.12 90 TRP A O 1
ATOM 686 N N . THR A 1 91 ? -1.441 12.384 -8.064 1.00 65.38 91 THR A N 1
ATOM 687 C CA . THR A 1 91 ? -2.533 11.678 -8.770 1.00 65.38 91 THR A CA 1
ATOM 688 C C . THR A 1 91 ? -2.070 10.909 -10.003 1.00 65.38 91 THR A C 1
ATOM 690 O O . THR A 1 91 ? -2.891 10.361 -10.727 1.00 65.38 91 THR A O 1
ATOM 693 N N . SER A 1 92 ? -0.785 10.970 -10.343 1.00 69.25 92 SER A N 1
ATOM 694 C CA . SER A 1 92 ? -0.272 10.352 -11.573 1.00 69.25 92 SER A CA 1
ATOM 695 C C . SER A 1 92 ? 1.243 10.175 -11.596 1.00 69.25 92 SER A C 1
ATOM 697 O O . SER A 1 92 ? 1.756 9.564 -12.532 1.00 69.25 92 SER A O 1
ATOM 699 N N . GLY A 1 93 ? 1.961 10.737 -10.617 1.00 79.12 93 GLY A N 1
ATOM 700 C CA . GLY A 1 93 ? 3.411 10.630 -10.534 1.00 79.12 93 GLY A CA 1
ATOM 701 C C . GLY A 1 93 ? 3.847 9.192 -10.279 1.00 79.12 93 GLY A C 1
ATOM 702 O O . GLY A 1 93 ? 3.134 8.417 -9.634 1.00 79.12 93 GLY A O 1
ATOM 703 N N . LEU A 1 94 ? 5.019 8.849 -10.810 1.00 86.94 94 LEU A N 1
ATOM 704 C CA . LEU A 1 94 ? 5.720 7.626 -10.450 1.00 86.94 94 LEU A CA 1
ATOM 705 C C . LEU A 1 94 ? 6.465 7.870 -9.141 1.00 86.94 94 LEU A C 1
ATOM 707 O O . LEU A 1 94 ? 7.308 8.756 -9.073 1.00 86.94 94 LEU A O 1
ATOM 711 N N . HIS A 1 95 ? 6.130 7.098 -8.116 1.00 90.31 95 HIS A N 1
ATOM 712 C CA . HIS A 1 95 ? 6.815 7.114 -6.831 1.00 90.31 95 HIS A CA 1
ATOM 713 C C . HIS A 1 95 ? 7.786 5.935 -6.758 1.00 90.31 95 HIS A C 1
ATOM 715 O O . HIS A 1 95 ? 7.346 4.785 -6.816 1.00 90.31 95 HIS A O 1
ATOM 721 N N . ASP A 1 96 ? 9.078 6.215 -6.603 1.00 91.56 96 ASP A N 1
ATOM 722 C CA . ASP A 1 96 ? 10.143 5.205 -6.607 1.00 91.56 96 ASP A CA 1
ATOM 723 C C . ASP A 1 96 ? 11.069 5.224 -5.381 1.00 91.56 96 ASP A C 1
ATOM 725 O O . ASP A 1 96 ? 12.100 4.553 -5.326 1.00 91.56 96 ASP A O 1
ATOM 729 N N . ASP A 1 97 ? 10.639 5.928 -4.337 1.00 93.31 97 ASP A N 1
ATOM 730 C CA . ASP A 1 97 ? 11.406 6.246 -3.137 1.00 93.31 97 ASP A CA 1
ATOM 731 C C . ASP A 1 97 ? 11.295 5.213 -2.003 1.00 93.31 97 ASP A C 1
ATOM 733 O O . ASP A 1 97 ? 11.460 5.566 -0.830 1.00 93.31 97 ASP A O 1
ATOM 737 N N . PHE A 1 98 ? 10.997 3.946 -2.309 1.00 95.69 98 PHE A N 1
ATOM 738 C CA . PHE A 1 98 ? 10.887 2.920 -1.271 1.00 95.69 98 PHE A CA 1
ATOM 739 C C . PHE A 1 98 ? 12.194 2.800 -0.476 1.00 95.69 98 PHE A C 1
ATOM 741 O O . PHE A 1 98 ? 13.286 2.647 -1.029 1.00 95.69 98 PHE A O 1
ATOM 748 N N . LYS A 1 99 ? 12.076 2.853 0.853 1.00 95.56 99 LYS A N 1
ATOM 749 C CA . LYS A 1 99 ? 13.196 2.723 1.788 1.00 95.56 99 LYS A CA 1
ATOM 750 C C . LYS A 1 99 ? 13.021 1.446 2.605 1.00 95.56 99 LYS A C 1
ATOM 752 O O . LYS A 1 9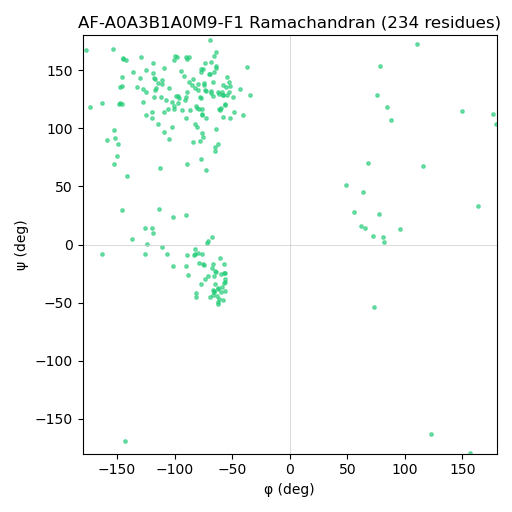9 ? 12.271 1.473 3.579 1.00 95.56 99 LYS A O 1
ATOM 757 N N . PRO A 1 100 ? 13.771 0.370 2.309 1.00 95.00 100 PRO A N 1
ATOM 758 C CA . PRO A 1 100 ? 13.641 -0.901 3.023 1.00 95.00 100 PRO A CA 1
ATOM 759 C C . PRO A 1 100 ? 13.823 -0.814 4.543 1.00 95.00 100 PRO A C 1
ATOM 761 O O . PRO A 1 100 ? 13.230 -1.585 5.286 1.00 95.00 100 PRO A O 1
ATOM 764 N N . ALA A 1 101 ? 14.636 0.135 5.019 1.00 95.06 101 ALA A N 1
ATOM 765 C CA . ALA A 1 101 ? 14.882 0.345 6.446 1.00 95.06 101 ALA A CA 1
ATOM 766 C C . ALA A 1 101 ? 13.766 1.132 7.165 1.00 95.06 101 ALA A C 1
ATOM 768 O O . ALA A 1 101 ? 13.821 1.295 8.382 1.00 95.06 101 ALA A O 1
ATOM 769 N N . THR A 1 102 ? 12.786 1.673 6.433 1.00 94.88 102 THR A N 1
ATOM 770 C CA . THR A 1 102 ? 11.649 2.410 7.001 1.00 94.88 102 THR A CA 1
ATOM 771 C C . THR A 1 102 ? 10.458 1.476 7.115 1.00 94.88 102 THR A C 1
ATOM 773 O O . THR A 1 102 ? 10.085 0.853 6.128 1.00 94.88 102 THR A O 1
ATOM 776 N N . SER A 1 103 ? 9.847 1.399 8.297 1.00 95.38 103 SER A N 1
ATOM 777 C CA . SER A 1 103 ? 8.580 0.687 8.465 1.00 95.38 103 SER A CA 1
ATOM 778 C C . SER A 1 103 ? 7.426 1.577 8.008 1.00 95.38 103 SER A C 1
ATOM 780 O O . SER A 1 103 ? 7.209 2.662 8.555 1.00 95.38 103 SER A O 1
ATOM 782 N N . TYR A 1 104 ? 6.714 1.133 6.982 1.00 96.12 104 TYR A N 1
ATOM 783 C CA . TYR A 1 104 ? 5.519 1.765 6.456 1.00 96.12 104 TYR A CA 1
ATOM 784 C C . TYR A 1 104 ? 4.309 1.170 7.159 1.00 96.12 104 TYR A C 1
ATOM 786 O O . TYR A 1 104 ? 4.114 -0.044 7.165 1.00 96.12 104 TYR A O 1
ATOM 794 N N . PHE A 1 105 ? 3.511 2.045 7.758 1.00 95.06 105 PHE A N 1
ATOM 795 C CA . PHE A 1 105 ? 2.245 1.684 8.374 1.00 95.06 105 PHE A CA 1
ATOM 796 C C . PHE A 1 105 ? 1.189 1.429 7.290 1.00 95.06 105 PHE A C 1
ATOM 798 O O . PHE A 1 105 ? 1.229 1.973 6.190 1.00 95.06 105 PHE A O 1
ATOM 805 N N . GLY A 1 106 ? 0.236 0.575 7.583 1.00 92.38 106 GLY A N 1
ATOM 806 C CA . GLY A 1 106 ? -0.736 0.119 6.609 1.00 92.38 106 GLY A CA 1
ATOM 807 C C . GLY A 1 106 ? -1.276 -1.210 7.066 1.00 92.38 106 GLY A C 1
ATOM 808 O O . GLY A 1 106 ? -0.902 -1.683 8.143 1.00 92.38 106 GLY A O 1
ATOM 809 N N . TYR A 1 107 ? -2.173 -1.789 6.280 1.00 89.62 107 TYR A N 1
ATOM 810 C CA . TYR A 1 107 ? -2.817 -3.026 6.686 1.00 89.62 107 TYR A CA 1
ATOM 811 C C . TYR A 1 107 ? -1.777 -4.121 6.978 1.00 89.62 107 TYR A C 1
ATOM 813 O O . TYR A 1 107 ? -2.007 -4.911 7.898 1.00 89.62 107 TYR A O 1
ATOM 821 N N . PHE A 1 108 ? -0.643 -4.126 6.247 1.00 91.88 108 PHE A N 1
ATOM 822 C CA . PHE A 1 108 ? 0.275 -5.256 6.240 1.00 91.88 108 PHE A CA 1
ATOM 823 C C . PHE A 1 108 ? 1.252 -5.232 7.385 1.00 91.88 108 PHE A C 1
ATOM 825 O O . PHE A 1 108 ? 1.808 -4.198 7.743 1.00 91.88 108 PHE A O 1
ATOM 832 N N . GLU A 1 109 ? 1.543 -6.407 7.926 1.00 92.75 109 GLU A N 1
ATOM 833 C CA . GLU A 1 109 ? 2.590 -6.516 8.919 1.00 92.75 109 GLU A CA 1
ATOM 834 C C . GLU A 1 109 ? 3.940 -6.452 8.224 1.00 92.75 109 GLU A C 1
ATOM 836 O O . GLU A 1 109 ? 4.338 -7.357 7.491 1.00 92.75 109 GLU A O 1
ATOM 841 N N . SER A 1 110 ? 4.667 -5.366 8.486 1.00 94.44 110 SER A N 1
ATOM 842 C CA . SER A 1 110 ? 5.887 -4.992 7.766 1.00 94.44 110 SER A CA 1
ATOM 843 C C . SER A 1 110 ? 6.987 -6.061 7.787 1.00 94.44 110 SER A C 1
ATOM 845 O O . SER A 1 110 ? 7.845 -6.077 6.918 1.00 94.44 110 SER A O 1
ATOM 847 N N . ILE A 1 111 ? 6.995 -6.949 8.783 1.00 94.12 111 ILE A N 1
ATOM 848 C CA . ILE A 1 111 ? 8.016 -8.003 8.932 1.00 94.12 111 ILE A CA 1
ATOM 849 C C . ILE A 1 111 ? 7.603 -9.293 8.201 1.00 94.12 111 ILE A C 1
ATOM 851 O O . ILE A 1 111 ? 8.431 -10.172 7.954 1.00 94.12 111 ILE A O 1
ATOM 855 N N . LYS A 1 112 ? 6.315 -9.441 7.883 1.00 94.19 112 LYS A N 1
ATOM 856 C CA . LYS A 1 112 ? 5.755 -10.674 7.343 1.00 94.19 112 LYS A CA 1
ATOM 857 C C . LYS A 1 112 ? 5.823 -10.712 5.824 1.00 94.19 112 LYS A C 1
ATOM 859 O O . LYS A 1 112 ? 5.938 -9.698 5.137 1.00 94.19 112 LYS A O 1
ATOM 864 N N . LYS A 1 113 ? 5.728 -11.939 5.319 1.00 94.38 113 LYS A N 1
ATOM 865 C CA . LYS A 1 113 ? 5.659 -12.243 3.897 1.00 94.38 113 LYS A CA 1
ATOM 866 C C . LYS A 1 113 ? 4.279 -12.737 3.515 1.00 94.38 113 LYS A C 1
ATOM 868 O O . LYS A 1 113 ? 3.564 -13.351 4.310 1.00 94.38 113 LYS A O 1
ATOM 873 N N . TYR A 1 114 ? 3.938 -12.484 2.265 1.00 92.56 114 TYR A N 1
ATOM 874 C CA . TYR A 1 114 ? 2.613 -12.695 1.728 1.00 92.56 114 TYR A CA 1
ATOM 875 C C . TYR A 1 114 ? 2.697 -13.356 0.359 1.00 92.56 114 TYR A C 1
ATOM 877 O O . TYR A 1 114 ? 3.633 -13.151 -0.415 1.00 92.56 114 TYR A O 1
ATOM 885 N N . ARG A 1 115 ? 1.696 -14.171 0.047 1.00 90.62 115 ARG A N 1
ATOM 886 C CA . ARG A 1 115 ? 1.444 -14.658 -1.308 1.00 90.62 115 ARG A CA 1
ATOM 887 C C . ARG A 1 115 ? 0.094 -14.130 -1.752 1.00 90.62 115 ARG A C 1
ATOM 889 O O . ARG A 1 115 ? -0.838 -14.083 -0.954 1.00 90.62 115 ARG A O 1
ATOM 896 N N . TYR A 1 116 ? -0.027 -13.770 -3.019 1.00 86.88 116 TYR A N 1
ATOM 897 C CA . TYR A 1 116 ? -1.343 -13.511 -3.578 1.00 86.88 116 TYR A CA 1
ATOM 898 C C . TYR A 1 116 ? -2.035 -14.843 -3.884 1.00 86.88 116 TYR A C 1
ATOM 900 O O . TYR A 1 116 ? -1.452 -15.704 -4.547 1.00 86.88 116 TYR A O 1
ATOM 908 N N . ASP A 1 117 ? -3.253 -15.040 -3.380 1.00 84.88 117 ASP A N 1
ATOM 909 C CA . ASP A 1 117 ? -4.055 -16.217 -3.697 1.00 84.88 117 ASP A CA 1
ATOM 910 C C . ASP A 1 117 ? -5.119 -15.847 -4.732 1.00 84.88 117 ASP A C 1
ATOM 912 O O . ASP A 1 117 ? -6.149 -15.265 -4.405 1.00 84.88 117 ASP A O 1
ATOM 916 N N . ALA A 1 118 ? -4.873 -16.197 -5.996 1.00 80.75 118 ALA A N 1
ATOM 917 C CA . ALA A 1 118 ? -5.779 -15.870 -7.095 1.00 80.75 118 ALA A CA 1
ATOM 918 C C . ALA A 1 118 ? -7.151 -16.564 -6.990 1.00 80.75 118 ALA A C 1
ATOM 920 O O . ALA A 1 118 ? -8.117 -16.079 -7.573 1.00 80.75 118 ALA A O 1
ATOM 921 N N . SER A 1 119 ? -7.258 -17.682 -6.258 1.00 81.94 119 SER A N 1
ATOM 922 C CA . SER A 1 119 ? -8.545 -18.353 -6.042 1.00 81.94 119 SER A CA 1
ATOM 923 C C . SER A 1 119 ? -9.387 -17.632 -4.997 1.00 81.94 119 SER A C 1
ATOM 925 O O . SER A 1 119 ? -10.613 -17.654 -5.082 1.00 81.94 119 SER A O 1
ATOM 927 N N . LEU A 1 120 ? -8.741 -17.046 -3.990 1.00 78.50 120 LEU A N 1
ATOM 928 C CA . LEU A 1 120 ? -9.407 -16.300 -2.926 1.00 78.50 120 LEU A CA 1
ATOM 929 C C . LEU A 1 120 ? -9.590 -14.817 -3.283 1.00 78.50 120 LEU A C 1
ATOM 931 O O . LEU A 1 120 ? -10.529 -14.176 -2.810 1.00 78.50 120 LEU A O 1
ATOM 935 N N . GLY A 1 121 ? -8.722 -14.282 -4.142 1.00 78.19 121 GLY A N 1
ATOM 936 C CA . GLY A 1 121 ? -8.763 -12.905 -4.620 1.00 78.19 121 GLY A CA 1
ATOM 937 C C . GLY A 1 121 ? -8.238 -11.878 -3.616 1.00 78.19 121 GLY A C 1
ATOM 938 O O . GLY A 1 121 ? -8.691 -10.738 -3.661 1.00 78.19 121 GLY A O 1
ATOM 939 N N . PHE A 1 122 ? -7.344 -12.277 -2.705 1.00 80.75 122 PHE A N 1
ATOM 940 C CA . PHE A 1 122 ? -6.651 -11.398 -1.754 1.00 80.75 122 PHE A CA 1
ATOM 941 C C . PHE A 1 122 ? -5.294 -12.000 -1.342 1.00 80.75 122 PHE A C 1
ATOM 943 O O . PHE A 1 122 ? -4.980 -13.160 -1.638 1.00 80.75 122 PHE A O 1
ATOM 950 N N . PHE A 1 123 ? -4.454 -11.201 -0.683 1.00 87.56 123 PHE A N 1
ATOM 951 C CA . PHE A 1 123 ? -3.176 -11.668 -0.146 1.00 87.56 123 PHE A CA 1
ATOM 952 C C . PHE A 1 123 ? -3.397 -12.602 1.048 1.00 87.56 123 PHE A C 1
ATOM 954 O O . PHE A 1 123 ? -4.315 -12.419 1.837 1.00 87.56 123 PHE A O 1
ATOM 961 N N . VAL A 1 124 ? -2.534 -13.596 1.235 1.00 87.00 124 VAL A N 1
ATOM 962 C CA . VAL A 1 124 ? -2.505 -14.417 2.453 1.00 87.00 124 VAL A CA 1
ATOM 963 C C . VAL A 1 124 ? -1.090 -14.495 3.007 1.00 87.00 124 VAL A C 1
ATOM 965 O O . VAL A 1 124 ? -0.120 -14.543 2.250 1.00 87.00 124 VAL A O 1
ATOM 968 N N . GLU A 1 125 ? -0.968 -14.489 4.333 1.00 90.69 125 GLU A N 1
ATOM 969 C CA . GLU A 1 125 ? 0.315 -14.608 5.023 1.00 90.69 125 GLU A CA 1
ATOM 970 C C . GLU A 1 125 ? 0.928 -15.952 4.646 1.00 90.69 125 GLU A C 1
ATOM 972 O O . GLU A 1 125 ? 0.283 -17.002 4.716 1.00 90.69 125 GLU A O 1
ATOM 977 N N . ALA A 1 126 ? 2.182 -15.911 4.219 1.00 90.25 126 ALA A N 1
ATOM 978 C CA . ALA A 1 126 ? 2.932 -17.089 3.844 1.00 90.25 126 ALA A CA 1
ATOM 979 C C . ALA A 1 126 ? 4.404 -16.847 4.161 1.00 90.25 126 ALA A C 1
ATOM 981 O O . ALA A 1 126 ? 5.020 -15.944 3.604 1.00 90.25 126 ALA A O 1
ATOM 982 N N . ALA A 1 127 ? 4.994 -17.688 5.013 1.00 91.31 127 ALA A N 1
ATOM 983 C CA . ALA A 1 127 ? 6.407 -17.574 5.382 1.00 91.31 127 ALA A CA 1
ATOM 984 C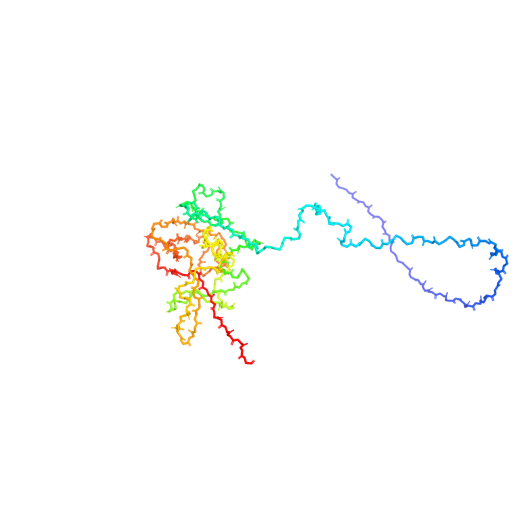 C . ALA A 1 127 ? 7.347 -17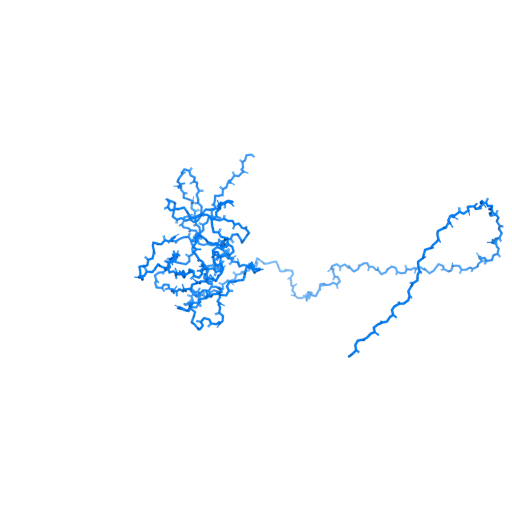.616 4.158 1.00 91.31 127 ALA A C 1
ATOM 986 O O . ALA A 1 127 ? 8.379 -16.951 4.140 1.00 91.31 127 ALA A O 1
ATOM 987 N N . SER A 1 128 ? 6.963 -18.365 3.121 1.00 91.44 128 SER A N 1
ATOM 988 C CA . SER A 1 128 ? 7.645 -18.442 1.826 1.00 91.44 128 SER A CA 1
ATOM 989 C C . SER A 1 128 ? 6.963 -17.602 0.738 1.00 91.44 128 SER A C 1
ATOM 991 O O . SER A 1 128 ? 7.053 -17.945 -0.434 1.00 91.44 128 SER A O 1
ATOM 993 N N . GLY A 1 129 ? 6.202 -16.574 1.119 1.00 90.81 129 GLY A N 1
ATOM 994 C CA . GLY A 1 129 ? 5.546 -15.669 0.184 1.00 90.81 129 GLY A CA 1
ATOM 995 C C . GLY A 1 129 ? 6.547 -14.784 -0.556 1.00 90.81 129 GLY A C 1
ATOM 996 O O . GLY A 1 129 ? 7.572 -14.390 0.003 1.00 90.81 129 GLY A O 1
ATOM 997 N N . ASP A 1 130 ? 6.234 -14.465 -1.808 1.00 92.44 130 ASP A N 1
ATOM 998 C CA . ASP A 1 130 ? 7.090 -13.638 -2.666 1.00 92.44 130 ASP A CA 1
ATOM 999 C C . ASP A 1 130 ? 6.899 -12.134 -2.437 1.00 92.44 130 ASP A C 1
ATOM 1001 O O . ASP A 1 130 ? 7.653 -11.328 -2.976 1.00 92.44 130 ASP A O 1
ATOM 1005 N N . TRP A 1 131 ? 5.892 -11.746 -1.650 1.00 93.88 131 TRP A N 1
ATOM 1006 C CA . TRP A 1 131 ? 5.607 -10.353 -1.332 1.00 93.88 131 TRP A CA 1
ATOM 1007 C C . TRP A 1 131 ? 6.033 -9.996 0.081 1.00 93.88 131 TRP A C 1
ATOM 1009 O O . TRP A 1 131 ? 5.722 -10.705 1.037 1.00 93.88 131 TRP A O 1
ATOM 1019 N N . ASP A 1 132 ? 6.692 -8.857 0.215 1.00 95.75 132 ASP A N 1
ATOM 1020 C CA . ASP A 1 132 ? 7.040 -8.263 1.498 1.00 95.75 132 ASP A CA 1
ATOM 1021 C C . ASP A 1 132 ? 5.923 -7.330 1.995 1.00 95.75 132 ASP A C 1
ATOM 1023 O O . ASP A 1 132 ? 5.437 -6.473 1.252 1.00 95.75 132 ASP A O 1
ATOM 1027 N N . GLY A 1 133 ? 5.508 -7.489 3.255 1.00 94.25 133 GLY A N 1
ATOM 1028 C CA . GLY A 1 133 ? 4.433 -6.687 3.845 1.00 94.25 133 GLY A CA 1
ATOM 1029 C C . GLY A 1 133 ? 4.754 -5.196 3.904 1.00 94.25 133 GLY A C 1
ATOM 1030 O O . GLY A 1 133 ? 3.902 -4.356 3.617 1.00 94.25 133 GLY A O 1
ATOM 1031 N N . ASN A 1 134 ? 6.005 -4.843 4.205 1.00 96.31 134 ASN A N 1
ATOM 1032 C CA . ASN A 1 134 ? 6.423 -3.447 4.271 1.00 96.31 134 ASN A CA 1
ATOM 1033 C C . ASN A 1 134 ? 6.357 -2.782 2.892 1.00 96.31 134 ASN A C 1
ATOM 1035 O O . ASN A 1 134 ? 5.916 -1.636 2.758 1.00 96.31 134 ASN A O 1
ATOM 1039 N N . PHE A 1 135 ? 6.767 -3.519 1.859 1.00 95.88 135 PHE A N 1
ATOM 1040 C CA . PHE A 1 135 ? 6.653 -3.077 0.475 1.00 95.88 135 PHE A CA 1
ATOM 1041 C C . PHE A 1 135 ? 5.191 -2.880 0.061 1.00 95.88 135 PHE A C 1
ATOM 1043 O O . PHE A 1 135 ? 4.856 -1.842 -0.512 1.00 95.88 135 PHE A O 1
ATOM 1050 N N . LEU A 1 136 ? 4.304 -3.819 0.407 1.00 93.88 136 LEU A N 1
ATOM 1051 C CA . LEU A 1 136 ? 2.868 -3.706 0.135 1.00 93.88 136 LEU A CA 1
ATOM 1052 C C . LEU A 1 136 ? 2.244 -2.472 0.809 1.00 93.88 136 LEU A C 1
ATOM 1054 O O . LEU A 1 136 ? 1.491 -1.745 0.156 1.00 93.88 136 LEU A O 1
ATOM 1058 N N . ASN A 1 137 ? 2.619 -2.153 2.052 1.00 93.69 137 ASN A N 1
ATOM 1059 C CA . ASN A 1 137 ? 2.170 -0.930 2.728 1.00 93.69 137 ASN A CA 1
ATOM 1060 C C . ASN A 1 137 ? 2.622 0.348 2.021 1.00 93.69 137 ASN A C 1
ATOM 1062 O O . ASN A 1 137 ? 1.808 1.236 1.752 1.00 93.69 137 ASN A O 1
ATOM 1066 N N . TRP A 1 138 ? 3.909 0.459 1.683 1.00 94.88 138 TRP A N 1
ATOM 1067 C CA . TRP A 1 138 ? 4.416 1.627 0.955 1.00 94.88 138 TRP A CA 1
ATOM 1068 C C . TRP A 1 138 ? 3.714 1.820 -0.394 1.00 94.88 138 TRP A C 1
ATOM 1070 O O . TRP A 1 138 ? 3.488 2.954 -0.841 1.00 94.88 138 TRP A O 1
ATOM 1080 N N . MET A 1 139 ? 3.406 0.708 -1.056 1.00 91.50 139 MET A N 1
ATOM 1081 C CA . MET A 1 139 ? 2.889 0.707 -2.410 1.00 91.50 139 MET A CA 1
ATOM 1082 C C . MET A 1 139 ? 1.392 0.978 -2.463 1.00 91.50 139 MET A C 1
ATOM 1084 O O . MET A 1 139 ? 0.968 1.757 -3.306 1.00 91.50 139 MET A O 1
ATOM 1088 N N . ALA A 1 140 ? 0.595 0.338 -1.607 1.00 88.88 140 ALA A N 1
ATOM 1089 C CA . ALA A 1 140 ? -0.848 0.234 -1.805 1.00 88.88 140 ALA A CA 1
ATOM 1090 C C . ALA A 1 140 ? -1.669 1.215 -0.948 1.00 88.88 140 ALA A C 1
ATOM 1092 O O . ALA A 1 140 ? -2.820 1.503 -1.277 1.00 88.88 140 ALA A O 1
ATOM 1093 N N . MET A 1 141 ? -1.090 1.770 0.125 1.00 90.31 141 MET A N 1
ATOM 1094 C CA . MET A 1 141 ? -1.833 2.605 1.072 1.00 90.31 141 MET A CA 1
ATOM 1095 C C . MET A 1 141 ? -2.167 3.997 0.527 1.00 90.31 141 MET A C 1
ATOM 1097 O O . MET A 1 141 ? -1.293 4.747 0.073 1.00 90.31 141 MET A O 1
ATOM 1101 N N . ARG A 1 142 ? -3.429 4.405 0.698 1.00 89.56 142 ARG A N 1
ATOM 1102 C CA . ARG A 1 142 ? -3.863 5.807 0.614 1.00 89.56 142 ARG A CA 1
ATOM 1103 C C . ARG A 1 142 ? -4.015 6.415 2.000 1.00 89.56 142 ARG A C 1
ATOM 1105 O O . ARG A 1 142 ? -4.161 5.711 2.995 1.00 89.56 142 ARG A O 1
ATOM 1112 N N . ARG A 1 143 ? -4.038 7.746 2.082 1.00 91.44 143 ARG A N 1
ATOM 1113 C CA . ARG A 1 143 ? -4.209 8.454 3.367 1.00 91.44 143 ARG A CA 1
ATOM 1114 C C . ARG A 1 143 ? -5.489 8.036 4.089 1.00 91.44 143 ARG A C 1
ATOM 1116 O O . ARG A 1 143 ? -5.473 7.854 5.301 1.00 91.44 143 ARG A O 1
ATOM 1123 N N . MET A 1 144 ? -6.581 7.852 3.348 1.00 90.19 144 MET A N 1
ATOM 1124 C CA . MET A 1 144 ? -7.846 7.396 3.921 1.00 90.19 144 MET A CA 1
ATOM 1125 C C . MET A 1 144 ? -7.754 5.973 4.492 1.00 90.19 144 MET A C 1
ATOM 1127 O O . MET A 1 144 ? -8.367 5.693 5.520 1.00 90.19 144 MET A O 1
ATOM 1131 N N . ASP A 1 145 ? -6.962 5.092 3.881 1.00 90.62 145 ASP A N 1
ATOM 1132 C CA . ASP A 1 145 ? -6.785 3.715 4.355 1.00 90.62 145 ASP A CA 1
ATOM 1133 C C . ASP A 1 145 ? -6.070 3.686 5.706 1.00 90.62 145 ASP A C 1
ATOM 1135 O O . ASP A 1 145 ? -6.552 3.037 6.638 1.00 90.62 145 ASP A O 1
ATOM 1139 N N . ILE A 1 146 ? -5.019 4.502 5.847 1.00 93.44 146 ILE A N 1
ATOM 1140 C CA . ILE A 1 146 ? -4.301 4.711 7.111 1.00 93.44 146 ILE A CA 1
ATOM 1141 C C . ILE A 1 146 ? -5.242 5.221 8.204 1.00 93.44 146 ILE A C 1
ATOM 1143 O O . ILE A 1 146 ? -5.260 4.697 9.317 1.00 93.44 146 ILE A O 1
ATOM 1147 N N . VAL A 1 147 ? -6.062 6.230 7.897 1.00 93.44 147 VAL A N 1
ATOM 1148 C CA . VAL A 1 147 ? -6.989 6.786 8.889 1.00 93.44 147 VAL A CA 1
ATOM 1149 C C . VAL A 1 147 ? -8.053 5.763 9.294 1.00 93.44 147 VAL A C 1
ATOM 1151 O O . VAL A 1 147 ? -8.343 5.622 10.482 1.00 93.44 147 VAL A O 1
ATOM 1154 N N . ARG A 1 148 ? -8.600 4.988 8.348 1.00 90.38 148 ARG A N 1
ATOM 1155 C CA . ARG A 1 148 ? -9.532 3.894 8.673 1.00 90.38 148 ARG A CA 1
ATOM 1156 C C . ARG A 1 148 ? -8.876 2.816 9.526 1.00 90.38 148 ARG A C 1
ATOM 1158 O O . ARG A 1 148 ? -9.530 2.289 10.422 1.00 90.38 148 ARG A O 1
ATOM 1165 N N . GLN A 1 149 ? -7.609 2.502 9.277 1.00 90.06 149 GLN A N 1
ATOM 1166 C CA . GLN A 1 149 ? -6.875 1.543 10.092 1.00 90.06 149 GLN A CA 1
ATOM 1167 C C . GLN A 1 149 ? -6.765 2.001 11.545 1.00 90.06 149 GLN A C 1
ATOM 1169 O O . GLN A 1 149 ? -7.079 1.238 12.451 1.00 90.06 149 GLN A O 1
ATOM 1174 N N . VAL A 1 150 ? -6.392 3.262 11.768 1.00 92.00 150 VAL A N 1
ATOM 1175 C CA . VAL A 1 150 ? -6.244 3.819 13.121 1.00 92.00 150 VAL A CA 1
ATOM 1176 C C . VAL A 1 150 ? -7.586 3.913 13.851 1.00 92.00 150 VAL A C 1
ATOM 1178 O O . VAL A 1 150 ? -7.650 3.656 15.049 1.00 92.00 150 VAL A O 1
ATOM 1181 N N . LEU A 1 151 ? -8.661 4.283 13.150 1.00 91.00 151 LEU A N 1
ATOM 1182 C CA . LEU A 1 151 ? -9.961 4.510 13.786 1.00 91.00 151 LEU A CA 1
ATOM 1183 C C . LEU A 1 151 ? -10.750 3.226 14.045 1.00 91.00 151 LEU A C 1
ATOM 1185 O O . LEU A 1 151 ? -11.415 3.118 15.073 1.00 91.00 151 LEU A O 1
ATOM 1189 N N . VAL A 1 152 ? -10.743 2.293 13.091 1.00 88.56 152 VAL A N 1
ATOM 1190 C CA . VAL A 1 152 ? -11.640 1.124 13.109 1.00 88.56 152 VAL A CA 1
ATOM 1191 C C . VAL A 1 152 ? -10.951 -0.190 12.735 1.00 88.56 152 VAL A C 1
ATOM 1193 O O . VAL A 1 152 ? -11.630 -1.206 12.621 1.00 88.56 152 VAL A O 1
ATOM 1196 N N . GLY A 1 153 ? -9.630 -0.190 12.532 1.00 86.38 153 GLY A N 1
ATOM 1197 C CA . GLY A 1 153 ? -8.878 -1.372 12.095 1.00 86.38 153 GLY A CA 1
ATOM 1198 C C . GLY A 1 153 ? -8.940 -1.644 10.588 1.00 86.38 153 GLY A C 1
ATOM 1199 O O . GLY A 1 153 ? -8.424 -2.656 10.136 1.00 86.38 153 GLY A O 1
ATOM 1200 N N . GLY A 1 154 ? -9.538 -0.742 9.802 1.00 86.94 154 GLY A N 1
ATOM 1201 C CA . GLY A 1 154 ? -9.687 -0.875 8.350 1.00 86.94 154 GLY A CA 1
ATOM 1202 C C . GLY A 1 154 ? -11.132 -1.104 7.903 1.00 86.94 154 GLY A C 1
ATOM 1203 O O . GLY A 1 154 ? -12.058 -1.243 8.706 1.00 86.94 154 GLY A O 1
ATOM 1204 N N . LYS A 1 155 ? -11.356 -1.088 6.586 1.00 84.94 155 LYS A N 1
ATOM 1205 C CA . LYS A 1 155 ? -12.668 -1.373 5.994 1.00 84.94 155 LYS A CA 1
ATOM 1206 C C . LYS A 1 155 ? -12.768 -2.871 5.727 1.00 84.94 155 LYS A C 1
ATOM 1208 O O . LYS A 1 155 ? -12.124 -3.364 4.817 1.00 84.94 155 LYS A O 1
ATOM 1213 N N . VAL A 1 156 ? -13.577 -3.590 6.496 1.00 85.69 156 VAL A N 1
ATOM 1214 C CA . VAL A 1 156 ? -13.818 -5.023 6.259 1.00 85.69 156 VAL A CA 1
ATOM 1215 C C . VAL A 1 156 ? -14.926 -5.198 5.216 1.00 85.69 156 VAL A C 1
ATOM 1217 O O . VAL A 1 156 ? -15.937 -4.493 5.289 1.00 85.69 156 VAL A O 1
ATOM 1220 N N . ARG A 1 157 ? -14.741 -6.126 4.270 1.00 82.44 157 ARG A N 1
ATOM 1221 C CA . ARG A 1 157 ? -15.713 -6.455 3.212 1.00 82.44 157 ARG A CA 1
ATOM 1222 C C . ARG A 1 157 ? -17.023 -6.998 3.786 1.00 82.44 157 ARG A C 1
ATOM 1224 O O . ARG A 1 157 ? -18.085 -6.450 3.496 1.00 82.44 157 ARG A O 1
ATOM 1231 N N . ASP A 1 158 ? -16.929 -7.998 4.659 1.00 84.81 158 ASP A N 1
ATOM 1232 C CA . ASP A 1 158 ? -18.040 -8.502 5.465 1.00 84.81 158 ASP A CA 1
ATOM 1233 C C . ASP A 1 158 ? -17.670 -8.536 6.955 1.00 84.81 158 ASP A C 1
ATOM 1235 O O . ASP A 1 158 ? -16.707 -9.180 7.377 1.00 84.81 158 ASP A O 1
ATOM 1239 N N . ARG A 1 159 ? -18.464 -7.847 7.780 1.00 84.94 159 ARG A N 1
ATOM 1240 C CA . ARG A 1 159 ? -18.275 -7.804 9.238 1.00 84.94 159 ARG A CA 1
ATOM 1241 C C . ARG A 1 159 ? -18.692 -9.104 9.929 1.00 84.94 159 ARG A C 1
ATOM 1243 O O . ARG A 1 159 ? -18.287 -9.312 11.068 1.00 84.94 159 ARG A O 1
ATOM 1250 N N . ALA A 1 160 ? -19.482 -9.950 9.269 1.00 87.19 160 ALA A N 1
ATOM 1251 C CA . ALA A 1 160 ? -19.826 -11.287 9.748 1.00 87.19 160 ALA A CA 1
ATOM 1252 C C . ALA A 1 160 ? -18.737 -12.332 9.431 1.00 87.19 160 ALA A C 1
ATOM 1254 O O . ALA A 1 160 ? -18.801 -13.450 9.943 1.00 87.19 160 ALA A O 1
ATOM 1255 N N . GLY A 1 161 ? -17.725 -11.958 8.639 1.00 84.25 161 GLY A N 1
ATOM 1256 C CA . GLY A 1 161 ? -16.698 -12.866 8.143 1.00 84.25 161 GLY A CA 1
ATOM 1257 C C . GLY A 1 161 ? -17.188 -13.705 6.963 1.00 84.25 161 GLY A C 1
ATOM 1258 O O . GLY A 1 161 ? -18.375 -13.971 6.797 1.00 84.25 161 GLY A O 1
ATOM 1259 N N . GLU A 1 162 ? -16.251 -14.136 6.128 1.00 84.38 162 GLU A N 1
ATOM 1260 C CA . GLU A 1 162 ? -16.546 -14.791 4.856 1.00 84.38 162 GLU A CA 1
ATOM 1261 C C . GLU A 1 162 ? -15.998 -16.208 4.832 1.00 84.38 162 GLU A C 1
ATOM 1263 O O . GLU A 1 162 ? -14.810 -16.429 5.066 1.00 84.38 162 GLU A O 1
ATOM 1268 N N . ALA A 1 163 ? -16.858 -17.174 4.517 1.00 85.25 163 ALA A N 1
ATOM 1269 C CA . ALA A 1 163 ? -16.453 -18.561 4.346 1.00 85.25 163 ALA A CA 1
ATOM 1270 C C . ALA A 1 163 ? -15.848 -18.763 2.948 1.00 85.25 163 ALA A C 1
ATOM 1272 O O . ALA A 1 163 ? -16.568 -18.894 1.960 1.00 85.25 163 ALA A O 1
ATOM 1273 N N . LEU A 1 164 ? -14.519 -18.803 2.864 1.00 78.12 164 LEU A N 1
ATOM 1274 C CA . LEU A 1 164 ? -13.772 -18.996 1.621 1.00 78.12 164 LEU A CA 1
ATOM 1275 C C . LEU A 1 164 ? -12.825 -20.186 1.790 1.00 78.12 164 LEU A C 1
ATOM 1277 O O . LEU A 1 164 ? -12.135 -20.303 2.798 1.00 78.12 164 LEU A O 1
ATOM 1281 N N . GLY A 1 165 ? -12.813 -21.122 0.838 1.00 73.00 165 GLY A N 1
ATOM 1282 C CA . GLY A 1 165 ? -11.915 -22.287 0.898 1.00 73.00 165 GLY A CA 1
ATOM 1283 C C . GLY A 1 165 ? -12.040 -23.137 2.175 1.00 73.00 165 GLY A C 1
ATOM 1284 O O . GLY A 1 165 ? -11.057 -23.734 2.605 1.00 73.00 165 GLY A O 1
ATOM 1285 N N . GLY A 1 166 ? -13.220 -23.163 2.808 1.00 80.25 166 GLY A N 1
ATOM 1286 C CA . GLY A 1 166 ? -13.476 -23.904 4.051 1.00 80.25 166 GLY A CA 1
ATOM 1287 C C . GLY A 1 166 ? -13.031 -23.205 5.343 1.00 80.25 166 GLY A C 1
ATOM 1288 O O . GLY A 1 166 ? -13.217 -23.771 6.416 1.00 80.25 166 GLY A O 1
ATOM 1289 N N . ASN A 1 167 ? -12.490 -21.986 5.263 1.00 81.25 167 ASN A N 1
ATOM 1290 C CA . ASN A 1 167 ? -12.095 -21.171 6.414 1.00 81.25 167 ASN A CA 1
ATOM 1291 C C . ASN A 1 167 ? -12.887 -19.858 6.452 1.00 81.25 167 ASN A C 1
ATOM 1293 O O . ASN A 1 167 ? -13.332 -19.365 5.417 1.00 81.25 167 ASN A O 1
ATOM 1297 N N . THR A 1 168 ? -13.015 -19.262 7.638 1.00 84.50 168 THR A N 1
ATOM 1298 C CA . THR A 1 168 ? -13.583 -17.915 7.795 1.00 84.50 168 THR A CA 1
ATOM 1299 C C . THR A 1 168 ? -12.485 -16.858 7.705 1.00 84.50 168 THR A C 1
ATOM 1301 O O . THR A 1 168 ? -11.502 -16.917 8.451 1.00 84.50 168 THR A O 1
ATOM 1304 N N . TYR A 1 169 ? -12.670 -15.877 6.824 1.00 82.50 169 TYR A N 1
ATOM 1305 C CA . TYR A 1 169 ? -11.768 -14.746 6.617 1.00 82.50 169 TYR A CA 1
ATOM 1306 C C . TYR A 1 169 ? -12.458 -13.418 6.925 1.00 82.50 169 TYR A C 1
ATOM 1308 O O . TYR A 1 169 ? -13.625 -13.226 6.595 1.00 82.50 169 TYR A O 1
ATOM 1316 N N . TYR A 1 170 ? -11.710 -12.478 7.500 1.00 85.75 170 TYR A N 1
ATOM 1317 C CA . TYR A 1 170 ? -12.112 -11.075 7.594 1.00 85.75 170 TYR A CA 1
ATOM 1318 C C . TYR A 1 170 ? -11.225 -10.281 6.648 1.00 85.75 170 TYR A C 1
ATOM 1320 O O . TYR A 1 170 ? -10.083 -9.965 6.970 1.00 85.75 170 TYR A O 1
ATOM 1328 N N . VAL A 1 171 ? -11.733 -10.025 5.446 1.00 83.06 171 VAL A N 1
ATOM 1329 C CA . VAL A 1 171 ? -10.939 -9.404 4.385 1.00 83.06 171 VAL A CA 1
ATOM 1330 C C . VAL A 1 171 ? -11.011 -7.890 4.528 1.00 83.06 171 VAL A C 1
ATOM 1332 O O . VAL A 1 171 ? -12.087 -7.295 4.404 1.00 83.06 171 VAL A O 1
ATOM 1335 N N . VAL A 1 172 ? -9.864 -7.270 4.802 1.00 85.62 172 VAL A N 1
ATOM 1336 C CA . VAL A 1 172 ? -9.723 -5.814 4.793 1.00 85.62 172 VAL A CA 1
ATOM 1337 C C . VAL A 1 172 ? -9.581 -5.346 3.348 1.00 85.62 172 VAL A C 1
ATOM 1339 O O . VAL A 1 172 ? -8.937 -5.977 2.515 1.00 85.62 172 VAL A O 1
ATOM 1342 N N . GLN A 1 173 ? -10.252 -4.251 3.030 1.00 81.81 173 GLN A N 1
ATOM 1343 C CA . GLN A 1 173 ? -10.266 -3.637 1.718 1.00 81.81 173 GLN A CA 1
ATOM 1344 C C . GLN A 1 173 ? -9.650 -2.250 1.823 1.00 81.81 173 GLN A C 1
ATOM 1346 O O . GLN A 1 173 ? -10.033 -1.448 2.679 1.00 81.81 173 GLN A O 1
ATOM 1351 N N . GLY A 1 174 ? -8.745 -1.944 0.899 1.00 83.06 174 GLY A N 1
ATOM 1352 C CA . GLY A 1 174 ? -8.357 -0.564 0.648 1.00 83.06 174 GLY A CA 1
ATOM 1353 C C . GLY A 1 174 ? -9.483 0.241 0.007 1.00 83.06 174 GLY A C 1
ATOM 1354 O O . GLY A 1 174 ? -10.551 -0.272 -0.342 1.00 83.06 174 GLY A O 1
ATOM 1355 N N . GLN A 1 175 ? -9.219 1.529 -0.161 1.00 83.38 175 GLN A N 1
ATOM 1356 C CA . GLN A 1 175 ? -10.055 2.455 -0.910 1.00 83.38 175 GLN A CA 1
ATOM 1357 C C . GLN A 1 175 ? -10.420 1.879 -2.288 1.00 83.38 175 GLN A C 1
ATOM 1359 O O . GLN A 1 175 ? -9.542 1.491 -3.060 1.00 83.38 175 GLN A O 1
ATOM 1364 N N . ASN A 1 176 ? -11.717 1.846 -2.595 1.00 82.00 176 ASN A N 1
ATOM 1365 C CA . ASN A 1 176 ? -12.270 1.242 -3.810 1.00 82.00 176 ASN A CA 1
ATOM 1366 C C . ASN A 1 176 ? -13.502 1.992 -4.353 1.00 82.00 176 ASN A C 1
ATOM 1368 O O . ASN A 1 176 ? -14.404 1.410 -4.953 1.00 82.00 176 ASN A O 1
ATOM 1372 N N . GLU A 1 177 ? -13.565 3.298 -4.117 1.00 76.25 177 GLU A N 1
ATOM 1373 C CA . GLU A 1 177 ? -14.675 4.148 -4.523 1.00 76.25 177 GLU A CA 1
ATOM 1374 C C . GLU A 1 177 ? -14.630 4.484 -6.025 1.00 76.25 177 GLU A C 1
ATOM 1376 O O . GLU A 1 177 ? -13.550 4.666 -6.589 1.00 76.25 177 GLU A O 1
ATOM 1381 N N . PRO A 1 178 ? -15.793 4.665 -6.680 1.00 68.50 178 PRO A N 1
ATOM 1382 C CA . PRO A 1 178 ? -15.847 5.181 -8.045 1.00 68.50 178 PRO A CA 1
ATOM 1383 C C . PRO A 1 17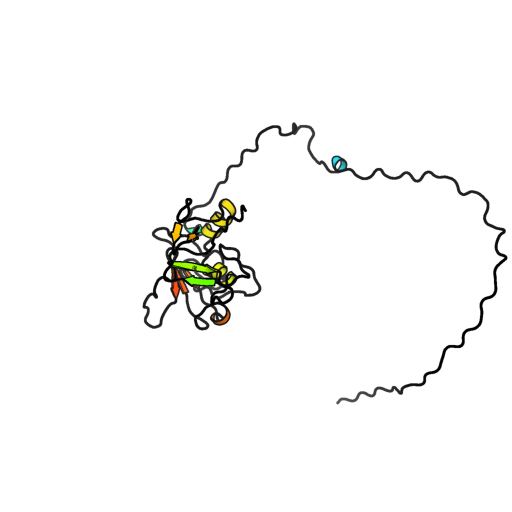8 ? -15.121 6.532 -8.147 1.00 68.50 178 PRO A C 1
ATOM 1385 O O . PRO A 1 178 ? -15.322 7.412 -7.303 1.00 68.50 178 PRO A O 1
ATOM 1388 N N . TYR A 1 179 ? -14.301 6.705 -9.189 1.00 74.44 179 TYR A N 1
ATOM 1389 C CA . TYR A 1 179 ? -13.452 7.892 -9.401 1.00 74.44 179 TYR A CA 1
ATOM 1390 C C . TYR A 1 179 ? -12.381 8.082 -8.318 1.00 74.44 179 TYR A C 1
ATOM 1392 O O . TYR A 1 179 ? -12.196 9.176 -7.767 1.00 74.44 179 TYR A O 1
ATOM 1400 N N . ASP A 1 180 ? -11.705 6.995 -7.962 1.00 74.94 180 ASP A N 1
ATOM 1401 C CA . ASP A 1 180 ? -10.492 7.061 -7.159 1.00 74.94 180 ASP A CA 1
ATOM 1402 C C . ASP A 1 180 ? -9.307 7.590 -7.979 1.00 74.94 180 ASP A C 1
ATOM 1404 O O . ASP A 1 180 ? -9.287 7.494 -9.208 1.00 74.94 180 ASP A O 1
ATOM 1408 N N . TYR A 1 181 ? -8.309 8.157 -7.301 1.00 80.31 181 TYR A N 1
ATOM 1409 C CA . TYR A 1 181 ? -7.067 8.504 -7.972 1.00 80.31 181 TYR A CA 1
ATOM 1410 C C . TYR A 1 181 ? -6.251 7.251 -8.246 1.00 80.31 181 TYR A C 1
ATOM 1412 O O . TYR A 1 181 ? -6.089 6.365 -7.397 1.00 80.31 181 TYR A O 1
ATOM 1420 N N . THR A 1 182 ? -5.703 7.225 -9.452 1.00 82.81 182 THR A N 1
ATOM 1421 C CA . THR A 1 182 ? -4.704 6.254 -9.856 1.00 82.81 182 THR A CA 1
ATOM 1422 C C . THR A 1 182 ? -3.324 6.777 -9.485 1.00 82.81 182 THR A C 1
ATOM 1424 O O . THR A 1 182 ? -3.051 7.952 -9.673 1.00 82.81 182 THR A 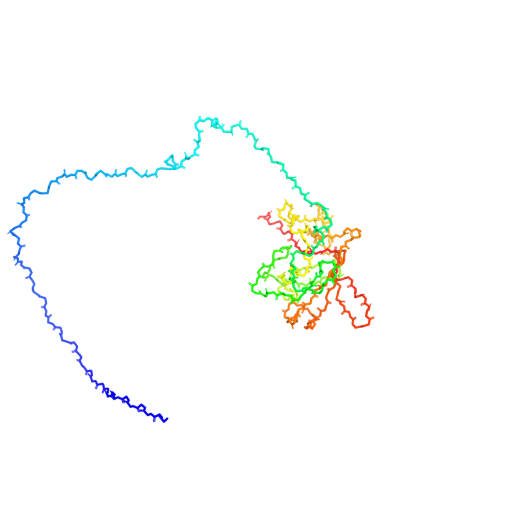O 1
ATOM 1427 N N . PHE A 1 183 ? -2.418 5.948 -8.988 1.00 85.19 183 PHE A N 1
ATOM 1428 C CA . PHE A 1 183 ? -1.026 6.371 -8.803 1.00 85.19 183 PHE A CA 1
ATOM 1429 C C . PHE A 1 183 ? -0.065 5.237 -9.127 1.00 85.19 183 PHE A C 1
ATOM 1431 O O . PHE A 1 183 ? -0.456 4.070 -9.176 1.00 85.19 183 PHE A O 1
ATOM 1438 N N . ARG A 1 184 ? 1.186 5.598 -9.419 1.00 89.12 184 ARG A N 1
ATOM 1439 C CA . ARG A 1 184 ? 2.192 4.675 -9.943 1.00 89.12 184 ARG A CA 1
ATOM 1440 C C . ARG A 1 184 ? 3.310 4.488 -8.931 1.00 89.12 184 ARG A C 1
ATOM 1442 O O . ARG A 1 184 ? 3.750 5.451 -8.302 1.00 89.12 184 ARG A O 1
ATOM 1449 N N . LYS A 1 185 ? 3.774 3.253 -8.790 1.00 91.38 185 LYS A N 1
ATOM 1450 C CA . LYS A 1 185 ? 4.852 2.855 -7.883 1.00 91.38 185 LYS A CA 1
ATOM 1451 C C . LYS A 1 185 ? 5.839 1.976 -8.636 1.00 91.38 185 LYS A C 1
ATOM 1453 O O . LYS A 1 185 ? 5.413 1.082 -9.354 1.00 91.38 185 LYS A O 1
ATOM 1458 N N . ALA A 1 186 ? 7.131 2.199 -8.467 1.00 93.25 186 ALA A N 1
ATOM 1459 C CA . ALA A 1 186 ? 8.168 1.290 -8.955 1.00 93.25 186 ALA A CA 1
ATOM 1460 C C . ALA A 1 186 ? 9.322 1.279 -7.963 1.00 93.25 186 ALA A C 1
ATOM 1462 O O . ALA A 1 186 ? 9.454 2.198 -7.174 1.00 93.25 186 ALA A O 1
ATOM 1463 N N . TYR A 1 187 ? 10.174 0.264 -7.971 1.00 95.38 187 TYR A N 1
ATOM 1464 C CA . TYR A 1 187 ? 11.377 0.308 -7.146 1.00 95.38 187 TYR A CA 1
ATOM 1465 C C . TYR A 1 187 ? 12.533 -0.389 -7.844 1.00 95.38 187 TYR A C 1
ATOM 1467 O O . TYR A 1 187 ? 12.368 -1.475 -8.402 1.00 95.38 187 TYR A O 1
ATOM 1475 N N . SER A 1 188 ? 13.709 0.233 -7.795 1.00 95.44 188 SER A N 1
ATOM 1476 C CA . SER A 1 188 ? 14.901 -0.246 -8.496 1.00 95.44 188 SER A CA 1
ATOM 1477 C C . SER A 1 188 ? 15.465 -1.553 -7.950 1.00 95.44 188 SER A C 1
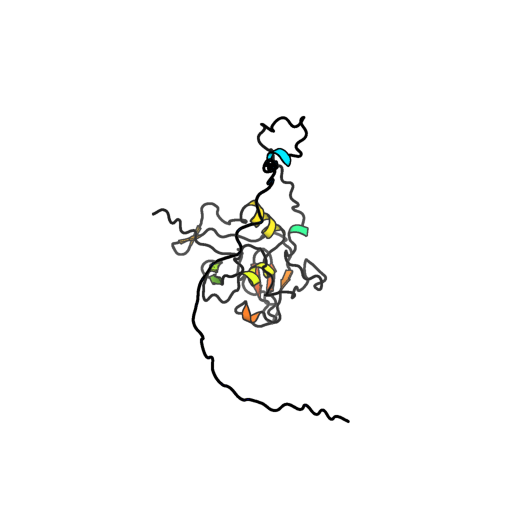ATOM 1479 O O . SER A 1 188 ? 16.168 -2.233 -8.682 1.00 95.44 188 SER A O 1
ATOM 1481 N N . GLY A 1 189 ? 15.128 -1.925 -6.712 1.00 95.81 189 GLY A N 1
ATOM 1482 C CA . GLY A 1 189 ? 15.404 -3.242 -6.125 1.00 95.81 189 GLY A CA 1
ATOM 1483 C C . GLY A 1 189 ? 14.133 -4.051 -5.851 1.00 95.81 189 GLY A C 1
ATOM 1484 O O . GLY A 1 189 ? 14.062 -4.764 -4.850 1.00 95.81 189 GLY A O 1
ATOM 1485 N N . GLY A 1 190 ? 13.080 -3.857 -6.654 1.00 94.00 190 GLY A N 1
ATOM 1486 C CA . GLY A 1 190 ? 11.752 -4.446 -6.441 1.00 94.00 190 GLY A CA 1
ATOM 1487 C C . GLY A 1 190 ? 11.720 -5.978 -6.412 1.00 94.00 190 GLY A C 1
ATOM 1488 O O . GLY A 1 190 ? 10.859 -6.548 -5.738 1.00 94.00 190 GLY A O 1
ATOM 1489 N N . SER A 1 191 ? 12.674 -6.648 -7.063 1.00 95.06 191 SER A N 1
ATOM 1490 C CA . SER A 1 191 ? 12.757 -8.116 -7.116 1.00 95.06 191 SER A CA 1
ATOM 1491 C C . SER A 1 191 ? 13.056 -8.780 -5.773 1.00 95.06 191 SER A C 1
ATOM 1493 O O . SER A 1 191 ? 12.810 -9.971 -5.600 1.00 95.06 191 SER A O 1
ATOM 1495 N N . ALA A 1 192 ? 13.543 -8.020 -4.789 1.00 95.75 192 ALA A N 1
ATOM 1496 C CA . ALA A 1 192 ? 13.732 -8.518 -3.429 1.00 95.75 192 ALA A CA 1
ATOM 1497 C C . ALA A 1 192 ? 12.427 -8.563 -2.606 1.00 95.75 192 ALA A C 1
ATOM 1499 O O . ALA A 1 192 ? 12.395 -9.213 -1.560 1.00 95.75 192 ALA A O 1
ATOM 1500 N N . TYR A 1 193 ? 11.370 -7.876 -3.057 1.00 95.38 193 TYR A N 1
ATOM 1501 C CA . TYR A 1 193 ? 10.141 -7.626 -2.287 1.00 95.38 193 TYR A CA 1
ATOM 1502 C C . TYR A 1 193 ? 8.859 -8.067 -2.998 1.00 95.38 193 TYR A C 1
ATOM 1504 O O . TYR A 1 193 ? 7.777 -8.001 -2.413 1.00 95.38 193 TYR A O 1
ATOM 1512 N N . THR A 1 194 ? 8.970 -8.464 -4.265 1.00 93.56 194 THR A N 1
ATOM 1513 C CA . THR A 1 194 ? 7.861 -8.909 -5.109 1.00 93.56 194 THR A CA 1
ATOM 1514 C C . THR A 1 194 ? 8.332 -10.018 -6.046 1.00 93.56 194 THR A C 1
ATOM 1516 O O . THR A 1 194 ? 9.525 -10.089 -6.342 1.00 93.56 194 THR A O 1
ATOM 1519 N N . PRO A 1 195 ? 7.417 -10.822 -6.617 1.00 92.12 195 PRO A N 1
ATOM 1520 C CA . PRO A 1 195 ? 7.765 -11.794 -7.655 1.00 92.12 195 PRO A CA 1
ATOM 1521 C C . PRO A 1 195 ? 8.115 -11.155 -9.014 1.00 92.12 195 PRO A C 1
ATOM 1523 O O . PRO A 1 195 ? 8.350 -11.872 -9.986 1.00 92.12 195 PRO A O 1
ATOM 1526 N N . PHE A 1 196 ? 8.106 -9.823 -9.122 1.00 91.31 196 PHE A N 1
ATOM 1527 C CA . PHE A 1 196 ? 8.382 -9.107 -10.363 1.00 91.31 196 PHE A CA 1
ATOM 1528 C C . PHE A 1 196 ? 9.833 -8.632 -10.431 1.00 91.31 196 PHE A C 1
ATOM 1530 O O . PHE A 1 196 ? 10.532 -8.538 -9.427 1.00 91.31 196 PHE A O 1
ATOM 1537 N N . ALA A 1 197 ? 10.292 -8.318 -11.642 1.00 93.25 197 ALA A N 1
ATOM 1538 C CA . ALA A 1 197 ? 11.632 -7.790 -11.852 1.00 93.25 197 ALA A CA 1
ATOM 1539 C C . ALA A 1 197 ? 11.815 -6.394 -11.226 1.00 93.25 197 ALA A C 1
ATOM 1541 O O . ALA A 1 197 ? 10.858 -5.662 -10.960 1.00 93.25 197 ALA A O 1
ATOM 1542 N N . ASP A 1 198 ? 13.074 -6.005 -11.046 1.00 94.81 198 ASP A N 1
ATOM 1543 C CA . ASP A 1 198 ? 13.438 -4.646 -10.658 1.00 94.81 198 ASP A CA 1
ATOM 1544 C C . ASP A 1 198 ? 12.847 -3.610 -11.620 1.00 94.81 198 ASP A C 1
ATOM 1546 O O . ASP A 1 198 ? 12.782 -3.820 -12.832 1.00 94.81 198 ASP A O 1
ATOM 1550 N N . ASN A 1 199 ? 12.452 -2.459 -11.075 1.00 92.00 199 ASN A N 1
ATOM 1551 C CA . ASN A 1 199 ? 11.784 -1.370 -11.793 1.00 92.00 199 ASN A CA 1
ATOM 1552 C C . ASN A 1 199 ? 10.418 -1.737 -12.396 1.00 92.00 199 ASN A C 1
ATOM 1554 O O . ASN A 1 199 ? 9.903 -0.979 -13.218 1.00 92.00 199 ASN A O 1
ATOM 1558 N N . GLN A 1 200 ? 9.798 -2.850 -11.984 1.00 91.56 200 GLN A N 1
ATOM 1559 C CA . GLN A 1 200 ? 8.404 -3.118 -12.327 1.00 91.56 200 GLN A CA 1
ATOM 1560 C C . GLN A 1 200 ? 7.520 -1.953 -11.858 1.00 91.56 200 GLN A C 1
ATOM 1562 O O . GLN A 1 200 ? 7.457 -1.645 -10.667 1.00 91.56 200 GLN A O 1
ATOM 1567 N N . GLU A 1 201 ? 6.820 -1.320 -12.801 1.00 90.56 201 GLU A N 1
ATOM 1568 C CA . GLU A 1 201 ? 5.806 -0.317 -12.487 1.00 90.56 201 GLU A CA 1
ATOM 1569 C C . GLU A 1 201 ? 4.507 -1.016 -12.082 1.00 90.56 201 GLU A C 1
ATOM 1571 O O . GLU A 1 201 ? 4.032 -1.929 -12.761 1.00 90.56 201 GLU A O 1
ATOM 1576 N N . PHE A 1 202 ? 3.919 -0.559 -10.986 1.00 88.94 202 PHE A N 1
ATOM 1577 C CA . PHE A 1 202 ? 2.612 -0.953 -10.497 1.00 88.94 202 PHE A CA 1
ATOM 1578 C C . PHE A 1 202 ? 1.684 0.252 -10.521 1.00 88.94 202 PHE A C 1
ATOM 1580 O O . PHE A 1 202 ? 2.036 1.346 -10.075 1.00 88.94 202 PHE A O 1
ATOM 1587 N N . ILE A 1 203 ? 0.477 0.033 -11.020 1.00 87.00 203 ILE A N 1
ATOM 1588 C CA . ILE A 1 203 ? -0.609 0.997 -11.012 1.00 87.00 203 ILE A CA 1
ATOM 1589 C C . ILE A 1 203 ? -1.575 0.607 -9.899 1.00 87.00 203 ILE A C 1
ATOM 1591 O O . ILE A 1 203 ? -2.124 -0.495 -9.903 1.00 87.00 203 ILE A O 1
ATOM 1595 N N . MET A 1 204 ? -1.796 1.537 -8.976 1.00 85.88 204 MET A N 1
ATOM 1596 C CA . MET A 1 204 ? -2.819 1.439 -7.943 1.00 85.88 204 MET A CA 1
ATOM 1597 C C . MET A 1 204 ? -4.077 2.131 -8.428 1.00 85.88 204 MET A C 1
ATOM 1599 O O . MET A 1 204 ? -4.067 3.340 -8.642 1.00 85.88 204 MET A O 1
ATOM 1603 N N . ASP A 1 205 ? -5.155 1.377 -8.606 1.00 79.25 205 ASP A N 1
ATOM 1604 C CA . ASP A 1 205 ? -6.402 1.885 -9.174 1.00 79.25 205 ASP A CA 1
ATOM 1605 C C . ASP A 1 205 ? -7.605 1.169 -8.561 1.00 79.25 205 ASP A C 1
ATOM 1607 O O . ASP A 1 205 ? -7.711 -0.048 -8.672 1.00 79.25 205 ASP A O 1
ATOM 1611 N N . THR A 1 206 ? -8.513 1.928 -7.939 1.00 76.88 206 THR A N 1
ATOM 1612 C CA . THR A 1 206 ? -9.803 1.431 -7.426 1.00 76.88 206 THR A CA 1
ATOM 1613 C C . THR A 1 206 ? -9.653 0.150 -6.583 1.00 76.88 206 THR A C 1
ATOM 1615 O O . THR A 1 206 ? -10.284 -0.872 -6.839 1.00 76.88 206 THR A O 1
ATOM 1618 N N . GLY A 1 207 ? -8.751 0.182 -5.599 1.00 71.69 207 GLY A N 1
ATOM 1619 C CA . GLY A 1 207 ? -8.466 -0.964 -4.724 1.00 71.69 207 GLY A CA 1
ATOM 1620 C C . GLY A 1 207 ? -7.689 -2.120 -5.367 1.00 71.69 207 GLY A C 1
ATOM 1621 O O . GLY A 1 207 ? -7.538 -3.160 -4.737 1.00 71.69 207 GLY A O 1
ATOM 1622 N N . MET A 1 208 ? -7.191 -1.959 -6.596 1.00 76.38 208 MET A N 1
ATOM 1623 C CA . MET A 1 208 ? -6.458 -2.993 -7.326 1.00 76.38 208 MET A CA 1
ATOM 1624 C C . MET A 1 208 ? -4.982 -2.629 -7.487 1.00 76.38 208 MET A C 1
ATOM 1626 O O . MET A 1 208 ? -4.652 -1.481 -7.799 1.00 76.38 208 MET A O 1
ATOM 1630 N N . ILE A 1 209 ? -4.112 -3.634 -7.366 1.00 84.25 209 ILE A N 1
ATOM 1631 C CA . ILE A 1 209 ? -2.694 -3.555 -7.734 1.00 84.25 209 ILE A CA 1
ATOM 1632 C C . ILE A 1 209 ? -2.536 -4.137 -9.142 1.00 84.25 209 ILE A C 1
ATOM 1634 O O . ILE A 1 209 ? -2.900 -5.289 -9.376 1.00 84.25 209 ILE A O 1
ATOM 1638 N N . LYS A 1 210 ? -2.009 -3.366 -10.095 1.00 84.19 210 LYS A N 1
ATOM 1639 C CA . LYS A 1 210 ? -1.850 -3.800 -11.494 1.00 84.19 210 LYS A CA 1
ATOM 1640 C C . LYS A 1 210 ? -0.392 -3.649 -11.941 1.00 84.19 210 LYS A C 1
ATOM 1642 O O . LYS A 1 210 ? 0.058 -2.513 -12.084 1.00 84.19 210 LYS A O 1
ATOM 1647 N N . PRO A 1 211 ? 0.364 -4.732 -12.185 1.00 85.06 211 PRO A N 1
ATOM 1648 C CA . PRO A 1 211 ? 1.696 -4.618 -12.774 1.00 85.06 211 PRO A CA 1
ATOM 1649 C C . PRO A 1 211 ? 1.582 -4.152 -14.233 1.00 85.06 211 PRO A C 1
ATOM 1651 O O . PRO A 1 211 ? 0.791 -4.671 -15.014 1.00 85.06 211 PRO A O 1
ATOM 1654 N N . VAL A 1 212 ? 2.357 -3.159 -14.645 1.00 84.38 212 VAL A N 1
ATOM 1655 C CA . VAL A 1 212 ? 2.385 -2.709 -16.041 1.00 84.38 212 VAL A CA 1
ATOM 1656 C C . VAL A 1 212 ? 3.180 -3.714 -16.873 1.00 84.38 212 VAL A C 1
ATOM 1658 O O . VAL A 1 212 ? 4.374 -3.894 -16.656 1.00 84.38 212 VAL A O 1
ATOM 1661 N N . THR A 1 213 ? 2.541 -4.372 -17.842 1.00 76.44 213 THR A N 1
ATOM 1662 C CA . THR A 1 213 ? 3.246 -5.257 -18.788 1.00 76.44 213 THR A CA 1
ATOM 1663 C C . THR A 1 213 ? 3.597 -4.489 -20.067 1.00 76.44 213 THR A C 1
ATOM 1665 O O . THR A 1 213 ? 2.875 -3.570 -20.470 1.00 76.44 213 THR A O 1
ATOM 1668 N N . ALA A 1 214 ? 4.706 -4.852 -20.725 1.00 52.62 214 ALA A N 1
ATOM 1669 C CA . ALA A 1 214 ? 5.074 -4.299 -22.029 1.00 52.62 214 ALA A CA 1
ATOM 1670 C C . ALA A 1 214 ? 3.901 -4.451 -23.024 1.00 52.62 214 ALA A C 1
ATOM 1672 O O . ALA A 1 214 ? 3.339 -5.537 -23.139 1.00 52.62 214 ALA A O 1
ATOM 1673 N N . ASN A 1 215 ? 3.553 -3.361 -23.725 1.00 48.25 215 ASN A N 1
ATOM 1674 C CA . ASN A 1 215 ? 2.385 -3.150 -24.612 1.00 48.25 215 ASN A CA 1
ATOM 1675 C C . ASN A 1 215 ? 1.140 -2.480 -24.007 1.00 48.25 215 ASN A C 1
ATOM 1677 O O . ASN A 1 215 ? 0.096 -2.465 -24.653 1.00 48.25 215 ASN A O 1
ATOM 1681 N N . GLY A 1 216 ? 1.216 -1.878 -22.814 1.00 45.34 216 GLY A N 1
ATOM 1682 C CA . GLY A 1 216 ? 0.093 -1.080 -22.290 1.00 45.34 216 GLY A CA 1
ATOM 1683 C C . GLY A 1 216 ? -1.171 -1.903 -22.005 1.00 45.34 216 GLY A C 1
ATOM 1684 O O . GLY A 1 216 ? -2.246 -1.345 -21.795 1.00 45.34 216 GLY A O 1
ATOM 1685 N N . ALA A 1 217 ? -1.041 -3.230 -21.979 1.00 39.16 217 ALA A N 1
ATOM 1686 C CA . ALA A 1 217 ? -2.060 -4.120 -21.469 1.00 39.16 217 ALA A CA 1
ATOM 1687 C C . ALA A 1 217 ? -2.064 -3.968 -19.947 1.00 39.16 217 ALA A C 1
ATOM 1689 O O . ALA A 1 217 ? -1.117 -4.363 -19.264 1.00 39.16 217 ALA A O 1
ATOM 1690 N N . PHE A 1 218 ? -3.118 -3.337 -19.432 1.00 41.06 218 PHE A N 1
ATOM 1691 C CA . PHE A 1 218 ? -3.437 -3.318 -18.013 1.00 41.06 218 PHE A CA 1
ATOM 1692 C C . PHE A 1 218 ? -3.443 -4.765 -17.523 1.00 41.06 218 PHE A C 1
ATOM 1694 O O . PHE A 1 218 ? -4.309 -5.545 -17.924 1.00 41.06 218 PHE A O 1
ATOM 1701 N N . ALA A 1 219 ? -2.441 -5.151 -16.731 1.00 39.97 219 ALA A N 1
ATOM 1702 C CA . ALA A 1 219 ? -2.419 -6.497 -16.202 1.00 39.97 219 ALA A CA 1
ATOM 1703 C C . ALA A 1 219 ? -3.615 -6.711 -15.278 1.00 39.97 219 ALA A C 1
ATOM 1705 O O . ALA A 1 219 ? -4.144 -5.776 -14.664 1.00 39.97 219 ALA A O 1
ATOM 1706 N N . VAL A 1 220 ? -4.001 -7.984 -15.231 1.00 41.00 220 VAL A N 1
ATOM 1707 C CA . VAL A 1 220 ? -4.980 -8.586 -14.333 1.00 41.00 220 VAL A CA 1
ATOM 1708 C C . VAL A 1 220 ? -4.912 -7.901 -12.966 1.00 41.00 220 VAL A C 1
ATOM 1710 O O . VAL A 1 220 ? -3.808 -7.782 -12.426 1.00 41.00 220 VAL A O 1
ATOM 1713 N N . PRO A 1 221 ? -6.049 -7.439 -12.412 1.00 50.66 221 PRO A N 1
ATOM 1714 C CA . PRO A 1 221 ? -6.101 -7.003 -11.029 1.00 50.66 221 PRO A CA 1
ATOM 1715 C C . PRO A 1 221 ? -5.449 -8.080 -10.172 1.00 50.66 221 PRO A C 1
ATOM 1717 O O . PRO A 1 221 ? -5.970 -9.188 -10.083 1.00 50.66 221 PRO A O 1
ATOM 1720 N N . LEU A 1 222 ? -4.315 -7.772 -9.545 1.00 50.19 222 LEU A N 1
ATOM 1721 C CA . LEU A 1 222 ? -3.783 -8.639 -8.499 1.00 50.19 222 LEU A CA 1
ATOM 1722 C C . LEU A 1 222 ? -4.658 -8.545 -7.254 1.00 50.19 222 LEU A C 1
ATOM 1724 O O . LEU A 1 222 ? -4.277 -9.093 -6.235 1.00 50.19 222 LEU A O 1
ATOM 1728 N N . ASP A 1 223 ? -5.762 -7.789 -7.288 1.00 50.78 223 ASP A N 1
ATOM 1729 C CA . ASP A 1 223 ? -6.635 -7.607 -6.150 1.00 50.78 223 ASP A CA 1
ATOM 1730 C C . ASP A 1 223 ? -7.879 -6.754 -6.439 1.00 50.78 223 ASP A C 1
ATOM 1732 O O . ASP A 1 223 ? -7.900 -6.025 -7.424 1.00 50.78 223 ASP A O 1
ATOM 1736 N N . SER A 1 224 ? -8.846 -6.773 -5.515 1.00 45.09 224 SER A N 1
ATOM 1737 C CA . SER A 1 224 ? -9.765 -5.659 -5.192 1.00 45.09 224 SER A CA 1
ATOM 1738 C C . SER A 1 224 ? -9.720 -5.252 -3.697 1.00 45.09 224 SER 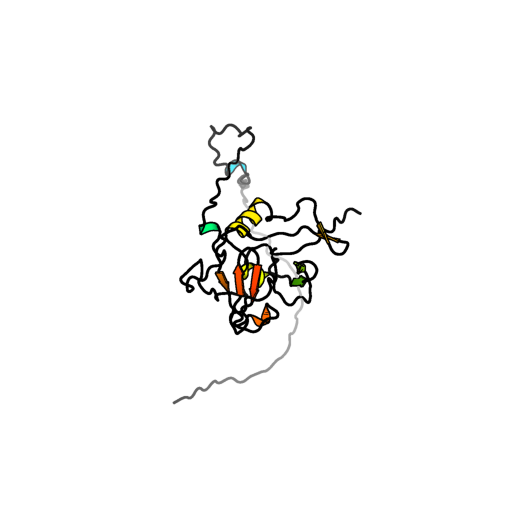A C 1
ATOM 1740 O O . SER A 1 224 ? -10.463 -4.369 -3.271 1.00 45.09 224 SER A O 1
ATOM 1742 N N . ASN A 1 225 ? -8.888 -5.914 -2.886 1.00 54.44 225 ASN A N 1
ATOM 1743 C CA . ASN A 1 225 ? -8.929 -6.015 -1.429 1.00 54.44 225 ASN A CA 1
ATOM 1744 C C . ASN A 1 225 ? -7.533 -6.224 -0.817 1.00 54.44 225 ASN A C 1
ATOM 1746 O O . ASN A 1 225 ? -7.069 -7.348 -0.610 1.00 54.44 225 ASN A O 1
ATOM 1750 N N . ILE A 1 226 ? -6.906 -5.103 -0.485 1.00 54.38 226 ILE A N 1
ATOM 1751 C CA . ILE A 1 226 ? -5.607 -5.021 0.173 1.00 54.38 226 ILE A CA 1
ATOM 1752 C C . ILE A 1 226 ? -5.699 -5.687 1.574 1.00 54.38 226 ILE A C 1
ATOM 1754 O O . ILE A 1 226 ? -5.956 -5.002 2.559 1.00 54.38 226 ILE A O 1
ATOM 1758 N N . GLU A 1 227 ? -5.496 -7.021 1.612 1.00 56.94 227 GLU A N 1
ATOM 1759 C CA . GLU A 1 227 ? -4.927 -7.882 2.681 1.00 56.94 227 GLU A CA 1
ATOM 1760 C C . GLU A 1 227 ? -5.744 -9.081 3.282 1.00 56.94 227 GLU A C 1
ATOM 1762 O O . GLU A 1 227 ? -6.677 -9.586 2.675 1.00 56.94 227 GLU A O 1
ATOM 1767 N N . VAL A 1 228 ? -5.335 -9.601 4.458 1.00 55.12 228 VAL A N 1
ATOM 1768 C CA . VAL A 1 228 ? -4.991 -10.974 4.921 1.00 55.12 228 VAL A CA 1
ATOM 1769 C C . VAL A 1 228 ? -5.426 -11.107 6.378 1.00 55.12 228 VAL A C 1
ATOM 1771 O O . VAL A 1 228 ? -5.183 -10.211 7.180 1.00 55.12 228 VAL A O 1
ATOM 1774 N N . GLY A 1 229 ? -5.897 -12.294 6.764 1.00 41.41 229 GLY A N 1
ATOM 1775 C CA . GLY A 1 229 ? -5.814 -12.752 8.154 1.00 41.41 229 GLY A CA 1
ATOM 1776 C C . GLY A 1 229 ? -6.962 -13.671 8.543 1.00 41.41 229 GLY A C 1
ATOM 1777 O O . GLY A 1 229 ? -8.118 -13.257 8.596 1.00 41.41 229 GLY A O 1
ATOM 1778 N N . ARG A 1 230 ? -6.649 -14.936 8.848 1.00 45.19 230 ARG A N 1
ATOM 1779 C CA . ARG A 1 230 ? -7.558 -15.823 9.584 1.00 45.19 230 ARG A CA 1
ATOM 1780 C C . ARG A 1 230 ? -7.502 -15.421 11.055 1.00 45.19 230 ARG A C 1
ATOM 1782 O O . ARG A 1 230 ? -6.431 -15.458 11.652 1.00 45.19 230 ARG A O 1
ATOM 1789 N N . VAL A 1 231 ? -8.651 -15.136 11.659 1.00 43.59 231 VAL A N 1
ATOM 1790 C CA . VAL A 1 231 ? -8.767 -15.125 13.121 1.00 43.59 231 VAL A CA 1
ATOM 1791 C C . VAL A 1 231 ? -8.961 -16.578 13.561 1.00 43.59 231 VAL A C 1
ATOM 1793 O O . VAL A 1 231 ? -10.034 -17.145 13.363 1.00 43.59 231 VAL A O 1
ATOM 1796 N N . SER A 1 232 ? -7.918 -17.218 14.105 1.00 48.47 232 SER A N 1
ATOM 1797 C CA . SER A 1 232 ? -8.129 -18.419 14.925 1.00 48.47 232 SER A CA 1
ATOM 1798 C C . SER A 1 232 ? -8.640 -17.945 16.274 1.00 48.47 232 SER A C 1
ATOM 1800 O O . SER A 1 232 ? -7.940 -17.255 17.009 1.00 48.47 232 SER A O 1
ATOM 1802 N N . MET A 1 233 ? -9.898 -18.250 16.561 1.00 43.50 233 MET A N 1
ATOM 1803 C CA . MET A 1 233 ? -10.455 -18.096 17.892 1.00 43.50 233 MET A CA 1
ATOM 1804 C C . MET A 1 233 ? -9.973 -19.278 18.735 1.00 43.50 233 MET A C 1
ATOM 1806 O O . MET A 1 233 ? -10.636 -20.311 18.779 1.00 43.50 233 MET A O 1
ATOM 1810 N N . ASP A 1 234 ? -8.817 -19.136 19.380 1.00 42.88 234 ASP A N 1
ATOM 1811 C CA . ASP A 1 234 ? -8.323 -20.113 20.355 1.00 42.88 234 ASP A CA 1
ATOM 1812 C C . ASP A 1 234 ? -9.089 -19.921 21.676 1.00 42.88 234 ASP A C 1
ATOM 1814 O O . ASP A 1 234 ? -8.590 -19.349 22.640 1.00 42.88 234 ASP A O 1
ATOM 1818 N N . TRP A 1 235 ? -10.352 -20.352 21.696 1.00 55.91 235 TRP A N 1
ATOM 1819 C CA . TRP A 1 235 ? -11.115 -20.558 22.930 1.00 55.91 235 TRP A CA 1
ATOM 1820 C C . TRP A 1 235 ? -11.379 -22.057 23.115 1.00 55.91 235 TRP A C 1
ATOM 1822 O O . TRP A 1 235 ? -12.525 -22.508 23.049 1.00 55.91 235 TRP A O 1
ATOM 1832 N N . GLN A 1 236 ? -10.308 -22.827 23.325 1.00 42.12 236 GLN A N 1
ATOM 1833 C CA . GLN A 1 236 ? -10.373 -24.139 23.975 1.00 42.12 236 GLN A CA 1
ATOM 1834 C C . GLN A 1 236 ? -9.524 -24.128 25.240 1.00 42.12 236 GLN A C 1
ATOM 1836 O O . GLN A 1 236 ? -8.375 -23.642 25.164 1.00 42.12 236 GLN A O 1
#

Solvent-accessible surface area (backbone atoms only — not comparable to full-atom values): 14967 Å² total; per-residue (Å²): 137,89,81,89,86,87,88,83,89,83,92,88,88,86,86,91,81,90,81,85,92,82,81,86,88,89,88,84,85,88,85,86,83,81,88,74,86,69,81,78,78,73,74,75,77,86,48,81,76,80,69,60,92,64,64,93,79,65,64,80,80,86,61,86,86,85,85,83,87,86,78,88,82,54,76,76,34,53,24,59,54,64,70,44,84,82,28,82,43,71,59,65,19,60,30,56,73,81,52,92,91,55,86,32,75,43,90,38,57,49,89,42,27,25,32,76,36,84,90,78,45,26,38,36,80,28,93,86,28,52,29,32,18,24,55,49,14,46,64,71,31,25,40,47,41,47,53,34,34,75,76,68,71,38,46,56,77,45,90,87,46,41,82,53,97,93,41,59,34,49,40,29,33,41,67,58,53,90,89,52,55,39,36,31,34,32,27,79,69,30,47,84,38,29,88,48,59,56,52,48,40,31,40,38,45,55,24,16,48,20,52,63,43,94,86,79,49,80,37,70,64,68,25,58,24,59,37,55,54,69,77,80,82,86,83,125

Mean predicted aligned error: 16.79 Å

Organism: NCBI:txid652676

Sequence (236 aa):
MDTQRINKPLKGRKIKLMKPLRSLPQFLTGFAFAVSFWPAAFAAPATTADYQAVPPFVAENSGKPNVIIALDISGSMKAVAYRDTGAGSWTSGLHDDFKPATSYFGYFESIKKYRYDASLGFFVEAASGDWDGNFLNWMAMRRMDIVRQVLVGGKVRDRAGEALGGNTYYVVQGQNEPYDYTFRKAYSGGSAYTPFADNQEFIMDTGMIKPVTANGAFAVPLDSNIEVGRVSMDWQ

Radius of gyration: 33.79 Å; Cα contacts (8 Å, |Δi|>4): 359; chains: 1; bounding box: 82×49×96 Å

Foldseek 3Di:
DDDDDDDDDDDDDDDDDDDDDDDDDDDPDDDDDDPPPDPPPDDDPDDPVNPPPDPPPPDPPPDDDDDDDDDDPDLQQLFQPQDDPPQVDRQEGEGAPDDLVDQADALFDQQFAWAQDPQQFEIETDNPHQAGRSVLRNFADGNNQRVCCVPPNAAWPDPVFDQDPNATDGFHFHAQDPPRGKYKYFYQPCSNHHVDDHRFIWIHDRRFTFTQDPPRPGHDGSHRTHDYDGDDPPPD

Nearest PDB structures (foldseek):
  6x6h-assembly1_A1  TM=3.715E-01  e=1.436E+00  Escherichia coli

InterPro domains:
  IPR059815 PilY1 homolog, small alpha/beta domain [PF28373] (97-199)

pLDDT: mean 73.18, std 19.67, range [38.09, 96.31]

Secondary structure (DSSP, 8-state):
----------------------------SS--S---------PPPPPGGGG----TTS----SPPP-------SGGGGSBSS--STT--TTTPEE----TTSPPPSSS-TT-EEEEETTTTEEEE-TT-SEEHHHHHHHH-BHHHHHHHHHHSSEES-TT-EEETTEEE--EE----TTPPPEEE--TTGGGTSSSPTT--EEEETTEEEEBPTTS-B---S-SS-----------